Protein AF-A0AAD5HFA6-F1 (afdb_monomer)

Radius of gyration: 31.16 Å; Cα contacts (8 Å, |Δi|>4): 142; chains: 1; bounding box: 50×45×102 Å

pLDDT: mean 73.28, std 17.39, range [35.31, 95.12]

Secondary structure (DSSP, 8-state):
------HHHHTT--TT--HHHHHHHHHHHHHHH-GGGS-TT--HHHHHHHHHHHHHHHHHHHHHHSHHHHHHHHHHHHHHHHHHHHHHHHHHHTTS-HHHHHHHHHHHHHS-----TTTHHHHHHHHHHHHHHHHHHHHHHHHHHHHHHHHHHT---TT---HHHHHHTS-HHHHHHHHHHHHHHHHHHHHHTT--------

Solvent-accessible surface area (backbone atoms only — not comparable to full-atom values): 11590 Å² total; per-residue (Å²): 132,89,80,78,81,58,44,43,66,66,49,72,46,62,90,84,57,49,61,66,54,48,55,52,32,38,56,55,48,49,67,71,28,38,55,87,77,52,61,91,85,55,49,75,65,55,48,49,54,25,47,54,50,34,49,52,41,51,52,28,40,64,35,55,62,38,69,68,49,30,49,54,49,52,52,54,49,50,52,52,48,54,50,50,54,52,49,52,57,50,58,70,47,72,80,56,59,74,70,55,58,55,46,52,55,50,47,56,72,64,54,82,76,85,89,62,101,76,46,63,45,23,53,52,22,19,53,55,19,20,54,57,16,28,76,75,47,42,76,68,20,19,56,56,20,18,54,53,17,30,60,57,26,63,73,69,72,99,72,87,72,54,71,61,66,64,50,68,76,45,55,81,68,55,47,54,51,52,52,50,52,50,50,51,52,49,53,51,47,62,67,57,69,78,72,90,80,89,88,83,88,131

Nearest PDB structures (foldseek):
  4j7z-assembly3_C  TM=8.848E-01  e=1.266E-03  Thermus thermophilus HB8
  1wjz-assembly1_A  TM=8.484E-01  e=3.632E-03  Mus musculus
  2ctp-assembly1_A  TM=8.091E-01  e=1.201E-03  Homo sapiens
  2cug-assembly1_A  TM=8.285E-01  e=2.145E-03  Mus musculus

InterPro domains:
  IPR001623 DnaJ domain [PF00226] (6-74)
  IPR001623 DnaJ domain [PR00625] (8-26)
  IPR001623 DnaJ domain [PR00625] (26-41)
  IPR001623 DnaJ domain [PR00625] (49-69)
  IPR001623 DnaJ domain [PR00625] (69-88)
  IPR001623 DnaJ domain [PS50076] (6-77)
  IPR001623 DnaJ domain [SM00271] (5-69)
  IPR001623 DnaJ domain [cd06257] (6-66)
  IPR036869 Chaperone J-domain superfamily [G3DSA:1.10.287.110] (5-116)
  IPR036869 Chaperone J-domain superfamily [SSF46565] (2-77)

Foldseek 3Di:
DPPLDDLCVLLVHDPPDDLVSLVVSLVVQLVVLPLVPDDPPDDPVSSVVSVVSNVSSVVSSVQCNDPVSVVVSVVVVVVVVVVVVVVVVVVVCVVPDPVVVVVVVVVVVVPDDDDDPQCPLLQVQLVVQLVVLCVVPNNVRSVVRSVVRNVVSRPDDPPPDDVVNVLVPDDPVVNVVVVVVVVVVVVVVVVVVPDDDDDDDD

Organism: NCBI:txid1314678

Mean predicted aligned error: 19.99 Å

Structure (mmCIF, N/CA/C/O backbone):
data_AF-A0AAD5HFA6-F1
#
_entry.id   AF-A0AAD5HFA6-F1
#
loop_
_atom_site.group_PDB
_atom_site.id
_atom_site.type_symbol
_atom_site.label_atom_id
_atom_si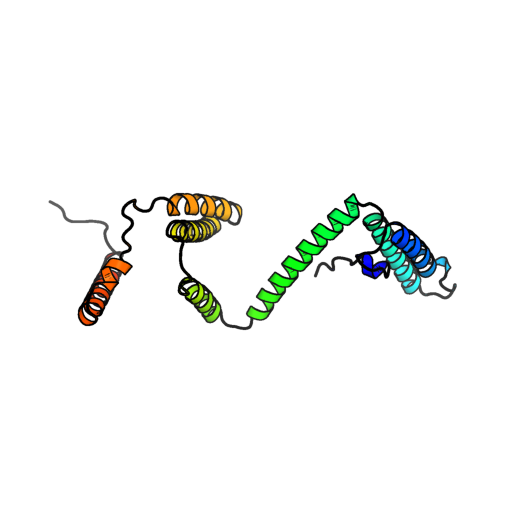te.label_alt_id
_atom_site.label_comp_id
_atom_site.label_asym_id
_atom_site.label_entity_id
_atom_site.label_seq_id
_atom_site.pdbx_PDB_ins_code
_atom_site.Cartn_x
_atom_site.Cartn_y
_atom_site.Cartn_z
_atom_site.occupancy
_atom_site.B_iso_or_equiv
_atom_site.auth_seq_id
_atom_site.auth_comp_id
_atom_site.auth_asym_id
_atom_site.auth_atom_id
_atom_site.pdbx_PDB_model_num
ATOM 1 N N . MET A 1 1 ? 11.798 -3.766 3.953 1.00 37.25 1 MET A N 1
ATOM 2 C CA . MET A 1 1 ? 10.685 -2.950 3.425 1.00 37.25 1 MET A CA 1
ATOM 3 C C . MET A 1 1 ? 10.105 -3.674 2.221 1.00 37.25 1 MET A C 1
ATOM 5 O O . MET A 1 1 ? 10.724 -3.685 1.164 1.00 37.25 1 MET A O 1
ATOM 9 N N . SER A 1 2 ? 8.985 -4.372 2.386 1.00 43.69 2 SER A N 1
ATOM 10 C CA . SER A 1 2 ? 8.228 -4.923 1.259 1.00 43.69 2 SER A CA 1
ATOM 11 C C . SER A 1 2 ? 7.634 -3.753 0.473 1.00 43.69 2 SER A C 1
ATOM 13 O O . SER A 1 2 ? 6.654 -3.150 0.899 1.00 43.69 2 SER A O 1
ATOM 15 N N . ASN A 1 3 ? 8.285 -3.378 -0.629 1.00 69.25 3 ASN A N 1
ATOM 16 C CA . ASN A 1 3 ? 7.845 -2.285 -1.489 1.00 69.25 3 ASN A CA 1
ATOM 17 C C . ASN A 1 3 ? 6.585 -2.730 -2.243 1.00 69.25 3 ASN A C 1
ATOM 19 O O . ASN A 1 3 ? 6.686 -3.413 -3.260 1.00 69.25 3 ASN A O 1
ATOM 23 N N . PHE A 1 4 ? 5.405 -2.409 -1.713 1.00 75.50 4 PHE A N 1
ATOM 24 C CA . PHE A 1 4 ? 4.135 -2.731 -2.358 1.00 75.50 4 PHE A CA 1
ATOM 25 C C . PHE A 1 4 ? 4.043 -1.967 -3.696 1.00 75.50 4 PHE A C 1
ATOM 27 O O . PHE A 1 4 ? 4.043 -0.732 -3.685 1.00 75.50 4 PHE A O 1
ATOM 34 N N . PRO A 1 5 ? 4.016 -2.653 -4.855 1.00 83.94 5 PRO A N 1
ATOM 35 C CA . PRO A 1 5 ? 4.099 -1.991 -6.150 1.00 83.94 5 PRO A CA 1
ATOM 36 C C . PRO A 1 5 ? 2.845 -1.158 -6.419 1.00 83.94 5 PRO A C 1
ATOM 38 O O . PRO A 1 5 ? 1.713 -1.627 -6.278 1.00 83.94 5 PRO A O 1
ATOM 41 N N . ASN A 1 6 ? 3.048 0.094 -6.829 1.00 91.06 6 ASN A N 1
ATOM 42 C CA . ASN A 1 6 ? 1.963 0.980 -7.225 1.00 91.06 6 ASN A CA 1
ATOM 43 C C . ASN A 1 6 ? 1.662 0.814 -8.723 1.00 91.06 6 ASN A C 1
ATOM 45 O O . ASN A 1 6 ? 2.327 1.413 -9.568 1.00 91.06 6 ASN A O 1
ATOM 49 N N . TYR A 1 7 ? 0.658 -0.000 -9.051 1.00 93.56 7 TYR A N 1
ATOM 50 C CA . TYR A 1 7 ? 0.300 -0.333 -10.431 1.00 93.56 7 TYR A CA 1
ATOM 51 C C . TYR A 1 7 ? -0.242 0.859 -11.225 1.00 93.56 7 TYR A C 1
ATOM 53 O O . TYR A 1 7 ? -0.018 0.933 -12.432 1.00 93.56 7 TYR A O 1
ATOM 61 N N . TYR A 1 8 ? -0.881 1.826 -10.561 1.00 93.31 8 TYR A N 1
ATOM 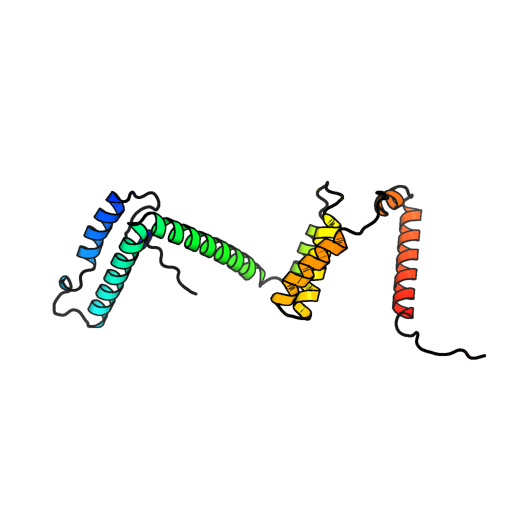62 C CA . TYR A 1 8 ? -1.333 3.060 -11.207 1.00 93.31 8 TYR A CA 1
ATOM 63 C C . TYR A 1 8 ? -0.145 3.922 -11.648 1.00 93.31 8 TYR A C 1
ATOM 65 O O . TYR A 1 8 ? -0.131 4.422 -12.771 1.00 93.31 8 TYR A O 1
ATOM 73 N N . LEU A 1 9 ? 0.895 4.019 -10.810 1.00 93.06 9 LEU A N 1
ATOM 74 C CA . LEU A 1 9 ? 2.135 4.713 -11.173 1.00 93.06 9 LEU A CA 1
ATOM 75 C C . LEU A 1 9 ? 2.908 3.981 -12.275 1.00 93.06 9 LEU A C 1
ATOM 77 O O . LEU A 1 9 ? 3.454 4.635 -13.155 1.00 93.06 9 LEU A O 1
ATOM 81 N N . ILE A 1 10 ? 2.925 2.644 -12.261 1.00 92.56 10 ILE A N 1
ATOM 82 C CA . ILE A 1 10 ? 3.590 1.837 -13.300 1.00 92.56 10 ILE A CA 1
ATOM 83 C C . ILE A 1 10 ? 2.939 2.044 -14.676 1.00 92.56 10 ILE A C 1
ATOM 85 O O . ILE A 1 10 ? 3.642 2.095 -15.683 1.00 92.56 10 ILE A O 1
ATOM 89 N N . LEU A 1 11 ? 1.611 2.178 -14.730 1.00 92.62 11 LEU A N 1
ATOM 90 C CA . LEU A 1 11 ? 0.892 2.485 -15.970 1.00 92.62 11 LEU A CA 1
ATOM 91 C C . LEU A 1 11 ? 0.815 3.990 -16.282 1.00 92.62 11 LEU A C 1
ATOM 93 O O . LEU A 1 11 ? 0.308 4.347 -17.343 1.00 92.62 11 LEU A O 1
ATOM 97 N N . GLU A 1 12 ? 1.332 4.856 -15.404 1.00 93.19 12 GLU A N 1
ATOM 98 C CA . GLU A 1 12 ? 1.267 6.323 -15.505 1.00 93.19 12 GLU A CA 1
ATOM 99 C C . GLU A 1 12 ? -0.168 6.866 -15.647 1.00 93.19 12 GLU A C 1
ATOM 101 O O . GLU A 1 12 ? -0.434 7.795 -16.411 1.00 93.19 12 GLU A O 1
ATOM 106 N N . ILE A 1 13 ? -1.110 6.281 -14.904 1.00 94.75 13 ILE A N 1
ATOM 107 C CA . ILE A 1 13 ? -2.530 6.657 -14.924 1.00 94.75 13 ILE A CA 1
ATOM 108 C C . ILE A 1 13 ? -3.018 7.092 -13.539 1.00 94.75 13 ILE A C 1
ATOM 110 O O . ILE A 1 13 ? -2.491 6.632 -12.522 1.00 94.75 13 ILE A O 1
ATOM 114 N N . PRO A 1 14 ? -4.049 7.954 -13.464 1.00 94.12 14 PRO A N 1
ATOM 115 C CA . PRO A 1 14 ? -4.678 8.278 -12.193 1.00 94.12 14 PRO A CA 1
ATOM 116 C C . PRO A 1 14 ? -5.460 7.082 -11.635 1.00 94.12 14 PRO A C 1
ATOM 118 O O . PRO A 1 14 ? -5.957 6.232 -12.371 1.00 94.12 14 PRO A O 1
ATOM 121 N N . GLU A 1 15 ? -5.656 7.058 -10.318 1.00 90.06 15 GLU A N 1
ATOM 122 C CA . GLU A 1 15 ? -6.454 6.023 -9.639 1.00 90.06 15 GLU A CA 1
ATOM 123 C C . GLU A 1 15 ? -7.935 6.050 -10.040 1.00 90.06 15 GLU A C 1
ATOM 125 O O . GLU A 1 15 ? -8.634 5.054 -9.888 1.00 90.06 15 GLU A O 1
ATOM 130 N N . SER A 1 16 ? -8.410 7.171 -10.591 1.00 91.12 16 SER A N 1
ATOM 131 C CA . SER A 1 16 ? -9.758 7.340 -11.142 1.00 91.12 16 SER A CA 1
ATOM 132 C C . SER A 1 16 ? -9.909 6.834 -12.582 1.00 91.12 16 SER A C 1
ATOM 134 O O . SER A 1 16 ? -11.010 6.902 -13.126 1.00 91.12 16 SER A O 1
ATOM 136 N N . ALA A 1 17 ? -8.838 6.325 -13.203 1.00 92.56 17 ALA A N 1
ATOM 137 C CA . ALA A 1 17 ? -8.844 5.877 -14.593 1.00 92.56 17 ALA A CA 1
ATOM 138 C C . ALA A 1 17 ? -9.883 4.774 -14.855 1.00 92.56 17 ALA A C 1
ATOM 140 O O . ALA A 1 17 ? -10.093 3.862 -14.034 1.00 92.56 17 ALA A O 1
ATOM 141 N N . THR A 1 18 ? -10.513 4.853 -16.026 1.00 94.50 18 THR A N 1
ATOM 142 C CA . THR A 1 18 ? -11.481 3.865 -16.510 1.00 94.50 18 THR A CA 1
ATOM 143 C C . THR A 1 18 ? -10.780 2.602 -17.022 1.00 94.50 18 THR A C 1
ATOM 145 O O . THR A 1 18 ? -9.561 2.559 -17.194 1.00 94.50 18 THR A O 1
ATOM 148 N N . THR A 1 19 ? -11.539 1.528 -17.255 1.00 92.75 19 THR A N 1
ATOM 149 C CA . THR A 1 19 ? -10.984 0.278 -17.806 1.00 92.75 19 THR A CA 1
ATOM 150 C C . THR A 1 19 ? -10.440 0.481 -19.224 1.00 92.75 19 THR A C 1
ATOM 152 O O . THR A 1 19 ? -9.467 -0.165 -19.620 1.00 92.75 19 THR A O 1
ATOM 155 N N . GLU A 1 20 ? -11.049 1.388 -19.982 1.00 93.38 20 GLU A N 1
ATOM 156 C CA . GLU A 1 20 ? -10.611 1.823 -21.303 1.00 93.38 20 GLU A CA 1
ATOM 157 C C . GLU A 1 20 ? -9.244 2.512 -21.215 1.00 93.38 20 GLU A C 1
ATOM 159 O O . GLU A 1 20 ? -8.306 2.054 -21.873 1.00 93.38 20 GLU A O 1
ATOM 164 N N . ASP A 1 21 ? -9.093 3.488 -20.314 1.00 93.81 21 ASP A N 1
ATOM 165 C CA . ASP A 1 21 ? -7.824 4.195 -20.078 1.00 93.81 21 ASP A CA 1
ATOM 166 C C . ASP A 1 21 ? -6.702 3.229 -19.668 1.00 93.81 21 ASP A C 1
ATOM 168 O O . ASP A 1 21 ? -5.582 3.309 -20.169 1.00 93.81 21 ASP A O 1
ATOM 172 N N . ILE A 1 22 ? -7.007 2.257 -18.798 1.00 94.69 22 ILE A N 1
ATOM 173 C CA . ILE A 1 22 ? -6.057 1.215 -18.373 1.00 94.69 22 ILE A CA 1
ATOM 174 C C . ILE A 1 22 ? -5.578 0.389 -19.574 1.00 94.69 22 ILE A C 1
ATOM 176 O O . ILE A 1 22 ? -4.393 0.062 -19.688 1.00 94.69 22 ILE A O 1
ATOM 180 N N . ARG A 1 23 ? -6.489 0.043 -20.489 1.00 93.88 23 ARG A N 1
ATOM 181 C CA . ARG A 1 23 ? -6.166 -0.756 -21.677 1.00 93.88 23 ARG A CA 1
ATOM 182 C C . ARG A 1 23 ? -5.328 0.044 -22.678 1.00 93.88 23 ARG A C 1
ATOM 184 O O . ARG A 1 23 ? -4.436 -0.529 -23.306 1.00 93.88 23 ARG A O 1
ATOM 191 N N . GLU A 1 24 ? -5.592 1.336 -22.833 1.00 95.06 24 GLU A N 1
ATOM 192 C CA . GLU A 1 24 ? -4.788 2.223 -23.679 1.00 95.06 24 GLU A CA 1
ATOM 193 C C . GLU A 1 24 ? -3.395 2.472 -23.093 1.00 95.06 24 GLU A C 1
ATOM 195 O O . GLU A 1 24 ? -2.391 2.329 -23.800 1.00 95.06 24 GLU A O 1
ATOM 200 N N . ALA A 1 25 ? -3.318 2.748 -21.792 1.00 94.62 25 ALA A N 1
ATOM 201 C CA . ALA A 1 25 ? -2.062 2.940 -21.078 1.00 94.62 25 ALA A CA 1
ATOM 202 C C . ALA A 1 25 ? -1.170 1.696 -21.148 1.00 94.62 25 ALA A C 1
ATOM 204 O O . ALA A 1 25 ? 0.017 1.811 -21.454 1.00 94.62 25 ALA A O 1
ATOM 205 N N . TYR A 1 26 ? -1.744 0.499 -20.973 1.00 95.00 26 TYR A N 1
ATOM 206 C CA . TYR A 1 26 ? -1.009 -0.755 -21.140 1.00 95.00 26 TYR A CA 1
ATOM 207 C C . TYR A 1 26 ? -0.395 -0.882 -22.536 1.00 95.00 26 TYR A C 1
ATOM 209 O O . TYR A 1 26 ? 0.793 -1.169 -22.648 1.00 95.00 26 TYR A O 1
ATOM 217 N N . LYS A 1 27 ? -1.157 -0.616 -23.607 1.00 93.38 27 LYS A N 1
ATOM 218 C CA . LYS A 1 27 ? -0.624 -0.678 -24.981 1.00 93.38 27 LYS A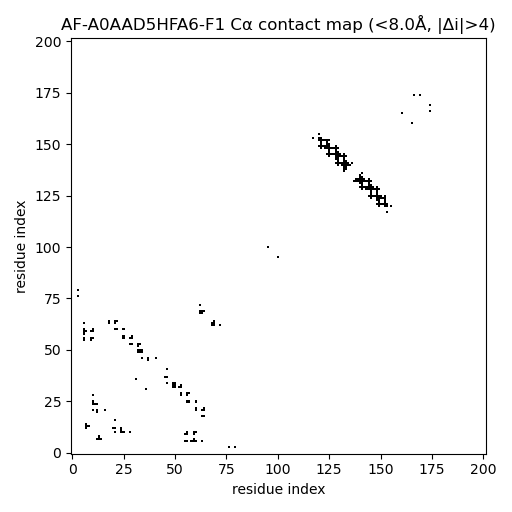 CA 1
ATOM 219 C C . LYS A 1 27 ? 0.556 0.276 -25.162 1.00 93.38 27 LYS A C 1
ATOM 221 O O . LYS A 1 27 ? 1.578 -0.111 -25.725 1.00 93.38 27 LYS A O 1
ATOM 226 N N . LYS A 1 28 ? 0.432 1.507 -24.660 1.00 93.19 28 LYS A N 1
ATOM 227 C CA . LYS A 1 28 ? 1.497 2.514 -24.726 1.00 93.19 28 LYS A CA 1
ATOM 228 C C . LYS A 1 28 ? 2.742 2.062 -23.955 1.00 93.19 28 LYS A C 1
ATOM 230 O O . LYS A 1 28 ? 3.839 2.088 -24.511 1.00 93.19 28 LYS A O 1
ATOM 235 N N . GLN A 1 29 ? 2.581 1.611 -22.713 1.00 92.25 29 GLN A N 1
ATOM 236 C CA . GLN A 1 29 ? 3.699 1.211 -21.853 1.00 92.25 29 GLN A CA 1
ATOM 237 C C . GLN A 1 29 ? 4.359 -0.096 -22.302 1.00 92.25 29 GLN A C 1
ATOM 239 O O . GLN A 1 29 ? 5.585 -0.194 -22.301 1.00 92.25 29 GLN A O 1
ATOM 244 N N . ALA A 1 30 ? 3.584 -1.076 -22.768 1.00 90.06 30 ALA A N 1
ATOM 245 C CA . ALA A 1 30 ? 4.101 -2.323 -23.329 1.00 90.06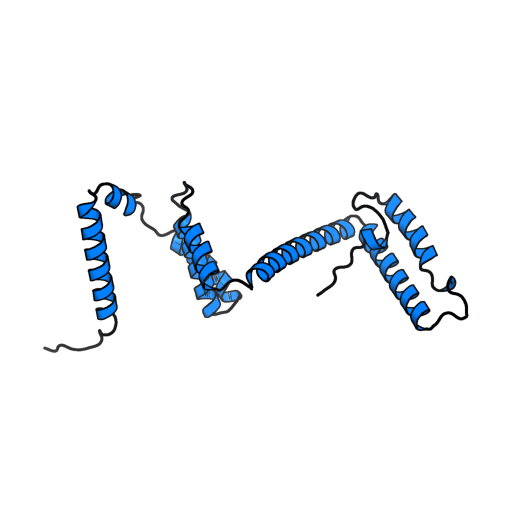 30 ALA A CA 1
ATOM 246 C C . ALA A 1 30 ? 4.987 -2.052 -24.551 1.00 90.06 30 ALA A C 1
ATOM 248 O O . ALA A 1 30 ? 6.070 -2.619 -24.672 1.00 90.06 30 ALA A O 1
ATOM 249 N N . LEU A 1 31 ? 4.575 -1.119 -25.419 1.00 89.06 31 LEU A N 1
ATOM 250 C CA . LEU A 1 31 ? 5.405 -0.690 -26.539 1.00 89.06 31 LEU A CA 1
ATOM 251 C C . LEU A 1 31 ? 6.673 0.016 -26.070 1.00 89.06 31 LEU A C 1
ATOM 253 O O . LEU A 1 31 ? 7.698 -0.153 -26.708 1.00 89.06 31 LEU A O 1
ATOM 257 N N . LEU A 1 32 ? 6.648 0.829 -25.016 1.00 86.69 32 LEU A N 1
ATOM 258 C CA . LEU A 1 32 ? 7.841 1.544 -24.533 1.00 86.69 32 LEU A CA 1
ATOM 259 C C . LEU A 1 32 ? 8.847 0.628 -23.825 1.00 86.69 32 LEU A C 1
ATOM 261 O O . LEU A 1 32 ? 10.050 0.865 -23.903 1.00 86.69 32 LEU A O 1
ATOM 265 N N . THR A 1 33 ? 8.356 -0.410 -23.154 1.00 86.19 33 THR A N 1
ATOM 266 C CA . THR A 1 33 ? 9.162 -1.318 -22.324 1.00 86.19 33 THR A CA 1
ATOM 267 C C . THR A 1 33 ? 9.614 -2.586 -23.049 1.00 86.19 33 THR A C 1
ATOM 269 O O . THR A 1 33 ? 10.396 -3.350 -22.489 1.00 86.19 33 THR A O 1
ATOM 272 N N . HIS A 1 34 ? 9.176 -2.807 -24.294 1.00 83.56 34 HIS A N 1
ATOM 273 C CA . HIS A 1 34 ? 9.508 -4.014 -25.049 1.00 83.56 34 HIS A CA 1
ATOM 274 C C . HIS A 1 34 ? 11.030 -4.172 -25.264 1.00 83.56 34 HIS A C 1
ATOM 276 O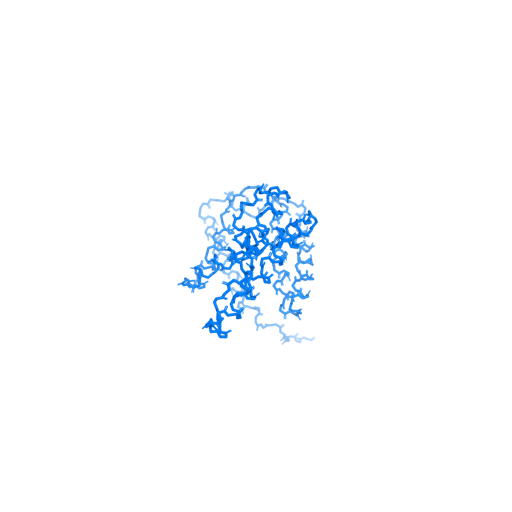 O . HIS A 1 34 ? 11.668 -3.239 -25.768 1.00 83.56 34 HIS A O 1
ATOM 282 N N . PRO A 1 35 ? 11.626 -5.343 -24.956 1.00 80.88 35 PRO A N 1
ATOM 283 C CA . PRO A 1 35 ? 13.069 -5.560 -25.081 1.00 80.88 35 PRO A CA 1
ATOM 284 C C . PRO A 1 35 ? 13.578 -5.419 -26.524 1.00 80.88 35 PRO A C 1
ATOM 286 O O . PRO A 1 35 ? 14.704 -4.966 -26.709 1.00 80.88 35 PRO A O 1
ATOM 289 N N . ASP A 1 36 ? 12.749 -5.700 -27.536 1.00 84.56 36 ASP A N 1
ATOM 290 C CA . ASP A 1 36 ? 13.113 -5.542 -28.961 1.00 84.56 36 ASP A CA 1
ATOM 291 C C . ASP A 1 36 ? 13.355 -4.089 -29.389 1.00 84.56 36 ASP A C 1
ATOM 293 O O . ASP A 1 36 ? 13.875 -3.842 -30.474 1.00 84.56 36 ASP A O 1
ATOM 297 N N . ARG A 1 37 ? 12.979 -3.102 -28.567 1.00 83.56 37 ARG A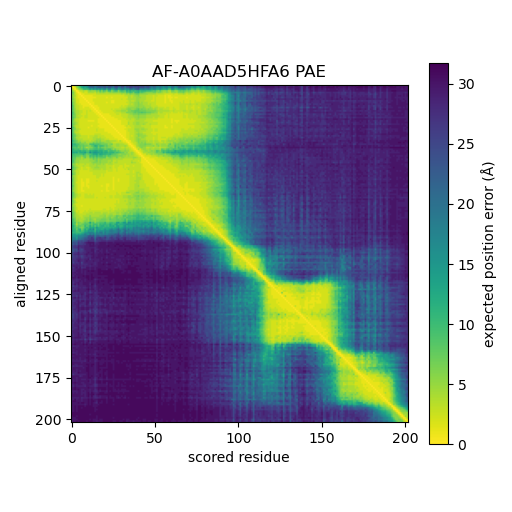 N 1
ATOM 298 C CA . ARG A 1 37 ? 13.285 -1.690 -28.850 1.00 83.56 37 ARG A CA 1
ATOM 299 C C . ARG A 1 37 ? 14.662 -1.266 -28.362 1.00 83.56 37 ARG A C 1
ATOM 301 O O . ARG A 1 37 ? 15.074 -0.136 -28.624 1.00 83.56 37 ARG A O 1
ATOM 308 N N . LEU A 1 38 ? 15.357 -2.134 -27.631 1.00 85.00 38 LEU A N 1
ATOM 309 C CA . LEU A 1 38 ? 16.727 -1.877 -27.226 1.00 85.00 38 LEU A CA 1
ATOM 310 C C . LEU A 1 38 ? 17.664 -2.043 -28.430 1.00 85.00 38 LEU A C 1
ATOM 312 O O . LEU A 1 38 ? 17.475 -2.958 -29.230 1.00 85.00 38 LEU A O 1
ATOM 316 N N . PRO A 1 39 ? 18.692 -1.191 -28.563 1.00 83.50 39 PRO A N 1
ATOM 317 C CA . PRO A 1 39 ? 19.681 -1.350 -29.620 1.00 83.50 39 PRO A CA 1
ATOM 318 C C . PRO A 1 39 ? 20.463 -2.662 -29.431 1.00 83.50 39 PRO A C 1
ATOM 320 O O . PRO A 1 39 ? 20.608 -3.149 -28.309 1.00 83.50 39 PRO A O 1
ATOM 323 N N . GLU A 1 40 ? 21.000 -3.243 -30.508 1.00 78.81 40 GLU A N 1
ATOM 324 C CA . GLU A 1 40 ? 21.692 -4.545 -30.437 1.00 78.81 40 GLU A CA 1
ATOM 325 C C . GLU A 1 40 ? 22.891 -4.536 -29.470 1.00 78.81 40 GLU A C 1
ATOM 327 O O . GLU A 1 40 ? 23.165 -5.526 -28.784 1.00 78.81 40 GLU A O 1
ATOM 332 N N . ASN A 1 41 ? 23.550 -3.381 -29.330 1.00 85.31 41 ASN A N 1
ATOM 333 C CA . ASN A 1 41 ? 24.650 -3.151 -28.394 1.00 85.31 41 ASN A CA 1
ATOM 334 C C . ASN A 1 41 ? 24.206 -2.945 -26.933 1.00 85.31 41 ASN A C 1
ATOM 336 O O . ASN A 1 41 ? 25.055 -2.683 -26.077 1.00 85.31 41 ASN A O 1
ATOM 340 N N . ALA A 1 42 ? 22.907 -3.041 -26.630 1.00 83.94 42 ALA A N 1
ATOM 341 C CA . ALA A 1 42 ? 22.408 -2.918 -25.270 1.00 83.94 42 ALA A CA 1
ATOM 342 C C . ALA A 1 42 ? 23.077 -3.950 -24.361 1.00 83.94 42 ALA A C 1
ATOM 344 O O . ALA A 1 42 ? 23.298 -5.110 -24.727 1.00 83.94 42 ALA A O 1
ATOM 345 N N . THR A 1 43 ? 23.404 -3.530 -23.146 1.00 89.81 43 THR A N 1
ATOM 346 C CA . THR A 1 43 ? 24.040 -4.423 -22.183 1.00 89.81 43 THR A CA 1
ATOM 347 C C . THR A 1 43 ? 23.043 -5.471 -21.693 1.00 89.81 43 THR A C 1
ATOM 349 O O . THR A 1 43 ? 21.825 -5.270 -21.683 1.00 89.81 43 THR A O 1
ATOM 352 N N . SER A 1 44 ? 23.555 -6.603 -21.211 1.00 86.69 44 SER A N 1
ATOM 353 C CA . SER A 1 44 ? 22.729 -7.636 -20.574 1.00 86.69 44 SER A CA 1
ATOM 354 C C . SER A 1 44 ? 21.902 -7.081 -19.406 1.00 86.69 44 SER A C 1
ATOM 356 O O . SER A 1 44 ? 20.796 -7.551 -19.159 1.00 86.69 44 SER A O 1
ATOM 358 N N . GLN A 1 45 ? 22.406 -6.052 -18.719 1.00 88.50 45 GLN A N 1
ATOM 359 C CA . GLN A 1 45 ? 21.699 -5.361 -17.640 1.00 88.50 45 GLN A CA 1
ATOM 360 C C . GLN A 1 45 ? 20.506 -4.542 -18.154 1.00 88.50 45 GLN A C 1
ATOM 362 O O . GLN A 1 45 ? 19.429 -4.611 -17.571 1.00 88.50 45 GLN A O 1
ATOM 367 N N . GLN A 1 46 ? 20.662 -3.822 -19.269 1.00 86.44 46 GLN A N 1
ATOM 368 C CA . GLN A 1 46 ? 19.573 -3.051 -19.881 1.00 86.44 46 GLN A CA 1
ATOM 369 C C . GLN A 1 46 ? 18.455 -3.958 -20.402 1.00 86.44 46 GLN A C 1
ATOM 371 O O . GLN A 1 46 ? 17.280 -3.665 -20.184 1.00 86.44 46 GLN A O 1
ATOM 376 N N . ARG A 1 47 ? 18.810 -5.094 -21.018 1.00 86.12 47 ARG A N 1
ATOM 377 C CA . ARG A 1 47 ? 17.831 -6.107 -21.451 1.00 86.12 47 ARG A CA 1
ATOM 378 C C . ARG A 1 47 ? 17.045 -6.695 -20.279 1.00 86.12 47 ARG A C 1
ATOM 380 O O . ARG A 1 47 ? 15.824 -6.825 -20.369 1.00 86.12 47 ARG A O 1
ATOM 387 N N . ARG A 1 48 ? 17.721 -6.997 -19.164 1.00 88.12 48 ARG A N 1
ATOM 388 C CA . ARG A 1 48 ? 17.061 -7.450 -17.926 1.00 88.12 48 ARG A CA 1
ATOM 389 C C . ARG A 1 48 ? 16.123 -6.383 -17.368 1.00 88.12 48 ARG A C 1
ATOM 391 O O . ARG A 1 48 ? 14.956 -6.680 -17.163 1.00 88.12 48 ARG A O 1
ATOM 398 N N . ALA A 1 49 ? 16.583 -5.139 -17.238 1.00 87.69 49 ALA A N 1
ATOM 399 C CA . ALA A 1 49 ? 15.765 -4.041 -16.722 1.00 87.69 49 ALA A CA 1
ATOM 400 C C . ALA A 1 49 ? 14.523 -3.757 -17.590 1.00 87.69 49 ALA A C 1
ATOM 402 O O . ALA A 1 49 ? 13.452 -3.468 -17.060 1.00 87.69 49 ALA A O 1
ATOM 403 N N . ALA A 1 50 ? 14.637 -3.852 -18.920 1.00 85.38 50 ALA A N 1
ATOM 404 C CA . ALA A 1 50 ? 13.484 -3.736 -19.815 1.00 85.38 50 ALA A CA 1
ATOM 405 C C . ALA A 1 50 ? 12.497 -4.896 -19.627 1.00 85.38 50 ALA A C 1
ATOM 407 O O . ALA A 1 50 ? 11.296 -4.665 -19.532 1.00 85.38 50 ALA A O 1
ATOM 408 N N . THR A 1 51 ? 13.006 -6.123 -19.489 1.00 87.69 51 THR A N 1
ATOM 409 C CA . THR A 1 51 ? 12.182 -7.316 -19.234 1.00 87.69 51 THR A CA 1
ATOM 410 C C . THR A 1 51 ? 11.439 -7.211 -17.900 1.00 87.69 51 THR A C 1
ATOM 412 O O . THR A 1 51 ? 10.235 -7.445 -17.852 1.00 87.69 51 THR A O 1
ATOM 415 N N . GLU A 1 52 ? 12.125 -6.802 -16.832 1.00 89.50 52 GLU A N 1
ATOM 416 C CA . GLU A 1 52 ? 11.529 -6.590 -15.506 1.00 89.50 52 GLU A CA 1
ATOM 417 C C . GLU A 1 52 ? 10.450 -5.500 -15.547 1.00 89.50 52 GLU A C 1
ATOM 419 O O . GLU A 1 52 ? 9.354 -5.683 -15.020 1.00 89.50 52 GLU A O 1
ATOM 424 N N . ARG A 1 53 ? 10.710 -4.379 -16.233 1.00 88.38 53 ARG A N 1
ATOM 425 C CA . ARG A 1 53 ? 9.699 -3.327 -16.419 1.00 88.38 53 ARG A CA 1
ATOM 426 C C . ARG A 1 53 ? 8.500 -3.809 -17.224 1.00 88.38 53 ARG A C 1
ATOM 428 O O . ARG A 1 53 ? 7.373 -3.491 -16.861 1.00 88.38 53 ARG A O 1
ATOM 435 N N . PHE A 1 54 ? 8.725 -4.576 -18.285 1.00 90.94 54 PHE A N 1
ATOM 436 C CA . PHE A 1 54 ? 7.647 -5.139 -19.092 1.00 90.94 54 PHE A CA 1
ATOM 437 C C . PHE A 1 54 ? 6.766 -6.091 -18.271 1.00 90.94 54 PHE A C 1
ATOM 439 O O . PHE A 1 54 ? 5.541 -6.020 -18.357 1.00 90.94 54 PHE A O 1
ATOM 446 N N . GLN A 1 55 ? 7.377 -6.927 -17.425 1.00 91.31 55 GLN A N 1
ATOM 447 C CA . GLN A 1 55 ? 6.655 -7.792 -16.487 1.00 91.31 55 GLN A CA 1
ATOM 448 C C . GLN A 1 55 ? 5.804 -6.971 -15.512 1.00 91.31 55 GLN A C 1
ATOM 450 O O . GLN A 1 55 ? 4.609 -7.222 -15.399 1.00 91.31 55 GLN A O 1
ATOM 455 N N . LEU A 1 56 ? 6.368 -5.921 -14.906 1.00 91.81 56 LEU A N 1
ATOM 456 C CA . LEU A 1 56 ? 5.621 -5.030 -14.009 1.00 91.81 56 LEU A CA 1
ATOM 457 C C . LEU A 1 56 ? 4.431 -4.349 -14.703 1.00 91.81 56 LEU A C 1
ATOM 459 O O . LEU A 1 56 ? 3.361 -4.224 -14.110 1.00 91.81 56 LEU A O 1
ATOM 463 N N . VAL A 1 57 ? 4.598 -3.918 -15.957 1.00 93.06 57 VAL A N 1
ATOM 464 C CA . VAL A 1 57 ? 3.518 -3.328 -16.768 1.00 93.06 57 VAL A CA 1
ATOM 465 C C . VAL A 1 57 ? 2.423 -4.359 -17.069 1.00 93.06 57 VAL A C 1
ATOM 467 O O . VAL A 1 57 ? 1.235 -4.030 -17.011 1.00 93.06 57 VAL A O 1
ATOM 470 N N . ALA A 1 58 ? 2.798 -5.606 -17.364 1.00 93.31 58 ALA A N 1
ATOM 471 C CA . ALA A 1 58 ? 1.851 -6.695 -17.592 1.00 93.31 58 ALA A CA 1
ATOM 472 C C . ALA A 1 58 ? 1.075 -7.065 -16.316 1.00 93.31 58 ALA A C 1
ATOM 474 O O . ALA A 1 58 ? -0.149 -7.211 -16.369 1.00 93.31 58 ALA A O 1
ATOM 475 N N . ASP A 1 59 ? 1.757 -7.137 -15.174 1.00 93.69 59 ASP A N 1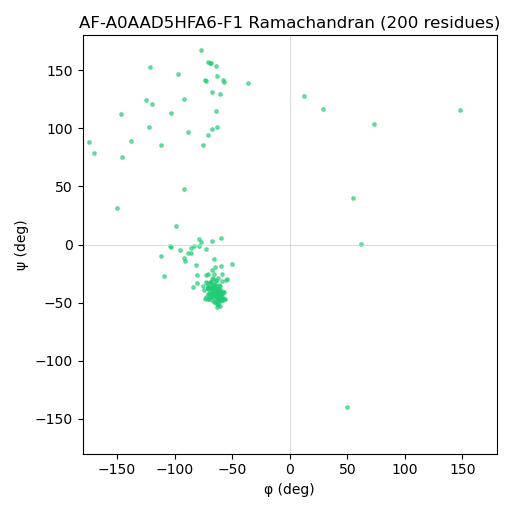
ATOM 476 C CA . ASP A 1 59 ? 1.146 -7.407 -13.870 1.00 93.69 59 ASP A CA 1
ATOM 477 C C . ASP A 1 59 ? 0.172 -6.293 -13.475 1.00 93.69 59 ASP A C 1
ATOM 479 O O . ASP A 1 59 ? -0.970 -6.565 -13.087 1.00 93.69 59 ASP A O 1
ATOM 483 N N . ALA A 1 60 ? 0.582 -5.033 -13.659 1.00 94.12 60 ALA A N 1
ATOM 484 C CA . ALA A 1 60 ? -0.264 -3.871 -13.417 1.00 94.12 60 ALA A CA 1
ATOM 485 C C . ALA A 1 60 ? -1.553 -3.933 -14.246 1.00 94.12 60 ALA A C 1
ATOM 487 O O . ALA A 1 60 ? -2.650 -3.763 -13.713 1.00 94.12 60 ALA A O 1
ATOM 488 N N . TYR A 1 61 ? -1.441 -4.242 -15.540 1.00 95.12 61 TYR A N 1
ATOM 489 C CA . TYR A 1 61 ? -2.604 -4.409 -16.406 1.00 95.12 61 TYR A CA 1
ATOM 490 C C . TYR A 1 61 ? -3.505 -5.561 -15.951 1.00 95.12 61 TYR A C 1
ATOM 492 O O . TYR A 1 61 ? -4.719 -5.384 -15.839 1.00 95.12 61 TYR A O 1
ATOM 500 N N . HIS A 1 62 ? -2.926 -6.724 -15.650 1.00 94.56 62 HIS A N 1
ATOM 501 C CA . HIS A 1 62 ? -3.670 -7.911 -15.233 1.00 94.56 62 HIS A CA 1
ATOM 502 C C . HIS A 1 62 ? -4.513 -7.654 -13.975 1.00 94.56 62 HIS A C 1
ATOM 504 O O . HIS A 1 62 ? -5.672 -8.081 -13.902 1.00 94.56 62 HIS A O 1
ATOM 510 N N . VAL A 1 63 ? -3.954 -6.922 -13.009 1.00 95.00 63 VAL A N 1
ATOM 511 C CA . VAL A 1 63 ? -4.639 -6.559 -11.765 1.00 95.00 63 VAL A CA 1
ATOM 512 C C . VAL A 1 63 ? -5.692 -5.475 -11.997 1.00 95.00 63 VAL A C 1
ATOM 514 O O . VAL A 1 63 ? -6.818 -5.626 -11.531 1.00 95.00 63 VAL A O 1
ATOM 517 N N . LEU A 1 64 ? -5.363 -4.408 -12.731 1.00 94.81 64 LEU A N 1
ATOM 518 C CA . LEU A 1 64 ? -6.228 -3.229 -12.839 1.00 94.81 64 LEU A CA 1
ATOM 519 C C . LEU A 1 64 ? -7.377 -3.376 -13.850 1.00 94.81 64 LEU A C 1
ATOM 521 O O . LEU A 1 64 ? -8.412 -2.725 -13.689 1.00 94.81 64 LEU A O 1
ATOM 525 N N . VAL A 1 65 ? -7.231 -4.215 -14.883 1.00 94.88 65 VAL A N 1
ATOM 526 C CA . VAL A 1 65 ? -8.268 -4.391 -15.919 1.00 94.88 65 VAL A CA 1
ATOM 527 C C . VAL A 1 65 ? -9.516 -5.104 -15.390 1.00 94.88 65 VAL A C 1
ATOM 529 O O . VAL A 1 65 ? -10.628 -4.833 -15.845 1.00 94.88 65 VAL A O 1
ATOM 532 N N . ASP A 1 66 ? -9.342 -6.010 -14.427 1.00 94.69 66 ASP A N 1
ATOM 533 C CA . ASP A 1 66 ? -10.435 -6.752 -13.809 1.00 94.69 66 ASP A CA 1
ATOM 534 C C . ASP A 1 66 ? -10.931 -6.010 -12.567 1.00 94.69 66 ASP A C 1
ATOM 536 O O . ASP A 1 66 ? -10.166 -5.722 -11.648 1.00 94.69 66 ASP A O 1
ATOM 540 N N . ARG A 1 67 ? -12.234 -5.721 -12.513 1.00 93.00 67 ARG A N 1
ATOM 541 C CA . ARG A 1 67 ? -12.821 -4.944 -11.410 1.00 93.00 67 ARG A CA 1
ATOM 542 C C . ARG A 1 67 ? -12.660 -5.619 -10.047 1.00 93.00 67 ARG A C 1
ATOM 544 O O . ARG A 1 67 ? -12.493 -4.924 -9.049 1.00 93.00 67 ARG A O 1
ATOM 551 N N . THR A 1 68 ? -12.723 -6.947 -9.992 1.00 94.88 68 THR A N 1
ATOM 552 C CA . THR A 1 68 ? -12.595 -7.704 -8.742 1.00 94.88 68 THR A CA 1
ATOM 553 C C . THR A 1 68 ? -11.158 -7.655 -8.242 1.00 94.88 68 THR A C 1
ATOM 555 O O . THR A 1 68 ? -10.932 -7.346 -7.072 1.00 94.88 68 THR A O 1
ATOM 558 N N . ARG A 1 69 ? -10.186 -7.893 -9.130 1.00 94.69 69 ARG A N 1
ATOM 559 C CA . ARG A 1 69 ? -8.756 -7.825 -8.790 1.00 94.69 69 ARG A CA 1
ATOM 560 C C . ARG A 1 69 ? -8.317 -6.410 -8.434 1.00 94.69 69 ARG A C 1
ATOM 562 O O . ARG A 1 69 ? -7.592 -6.246 -7.458 1.00 94.69 69 ARG A O 1
ATOM 569 N N . ARG A 1 70 ? -8.812 -5.397 -9.150 1.00 94.38 70 ARG A N 1
ATOM 570 C CA . ARG A 1 70 ? -8.580 -3.984 -8.825 1.00 94.38 70 ARG A CA 1
ATOM 571 C C . ARG A 1 70 ? -9.078 -3.649 -7.423 1.00 94.38 70 ARG A C 1
ATOM 573 O O . ARG A 1 70 ? -8.323 -3.088 -6.642 1.00 94.38 70 ARG A O 1
ATOM 580 N N . ARG A 1 71 ? -10.295 -4.077 -7.066 1.00 93.25 71 ARG A N 1
ATOM 581 C CA . ARG A 1 71 ? -10.839 -3.854 -5.719 1.00 93.25 71 ARG A CA 1
ATOM 582 C C . ARG A 1 71 ? -9.979 -4.507 -4.635 1.00 93.25 71 ARG A C 1
ATOM 584 O O . ARG A 1 71 ? -9.635 -3.849 -3.664 1.00 93.25 71 ARG A O 1
ATOM 591 N N . GLN A 1 72 ? -9.608 -5.775 -4.811 1.00 92.62 72 GLN A N 1
ATOM 592 C CA . GLN A 1 72 ? -8.744 -6.487 -3.857 1.00 92.62 72 GLN A CA 1
ATOM 593 C C . GLN A 1 72 ? -7.373 -5.815 -3.714 1.00 92.62 72 GLN A C 1
ATOM 595 O O . GLN A 1 72 ? -6.832 -5.722 -2.614 1.00 92.62 72 GLN A O 1
ATOM 600 N N . TYR A 1 73 ? -6.818 -5.332 -4.825 1.00 91.88 73 TYR A N 1
ATOM 601 C CA . TYR A 1 73 ? -5.576 -4.573 -4.831 1.00 91.88 73 TYR A CA 1
ATOM 602 C C . TYR A 1 73 ? -5.706 -3.252 -4.065 1.00 91.88 73 TYR A C 1
ATOM 604 O O . TYR A 1 73 ? -4.856 -2.959 -3.226 1.00 91.88 73 TYR A O 1
ATOM 612 N N . ASP A 1 74 ? -6.773 -2.488 -4.305 1.00 92.50 74 ASP A N 1
ATOM 613 C CA . ASP A 1 74 ? -7.030 -1.218 -3.622 1.00 92.50 74 ASP A CA 1
ATOM 614 C C . ASP A 1 74 ? -7.247 -1.432 -2.108 1.00 92.50 74 ASP A C 1
ATOM 616 O O . ASP A 1 74 ? -6.691 -0.693 -1.292 1.00 92.50 74 ASP A O 1
ATOM 620 N N . GLU A 1 75 ? -7.967 -2.492 -1.716 1.00 89.62 75 GLU A N 1
ATOM 621 C CA . GLU A 1 75 ? -8.147 -2.905 -0.315 1.00 89.62 75 GLU A CA 1
ATOM 622 C C . GLU A 1 75 ? -6.800 -3.239 0.348 1.00 89.62 75 GLU A C 1
ATOM 624 O O . GLU A 1 75 ? -6.451 -2.648 1.375 1.00 89.62 75 GLU A O 1
ATOM 629 N N . ALA A 1 76 ? -5.998 -4.119 -0.261 1.00 88.00 76 ALA A N 1
ATOM 630 C CA . ALA A 1 76 ? -4.682 -4.496 0.259 1.00 88.00 76 ALA A CA 1
ATOM 631 C C . ALA A 1 76 ? -3.741 -3.286 0.366 1.00 88.00 76 ALA A C 1
ATOM 633 O O . ALA A 1 76 ? -3.046 -3.108 1.369 1.00 88.00 76 ALA A O 1
ATOM 634 N N . ARG A 1 77 ? -3.755 -2.409 -0.642 1.00 86.38 77 ARG A N 1
ATOM 635 C CA . ARG A 1 77 ? -2.955 -1.182 -0.666 1.00 86.38 77 ARG A CA 1
ATOM 636 C C . ARG A 1 77 ? -3.355 -0.215 0.447 1.00 86.38 77 ARG A C 1
ATOM 638 O O . ARG A 1 77 ? -2.482 0.386 1.070 1.00 86.38 77 ARG A O 1
ATOM 645 N N . SER A 1 78 ? -4.654 -0.063 0.703 1.00 85.44 78 SER A N 1
ATOM 646 C CA . SER A 1 78 ? -5.158 0.793 1.783 1.00 85.44 78 SER A CA 1
ATOM 647 C C . SER A 1 78 ? -4.740 0.279 3.163 1.00 85.44 78 SER A C 1
ATOM 649 O O . SER A 1 78 ? -4.286 1.066 3.993 1.00 85.44 78 SER A O 1
ATOM 651 N N . ALA A 1 79 ? -4.783 -1.040 3.374 1.00 81.25 79 ALA A N 1
ATOM 652 C CA . ALA A 1 79 ? -4.326 -1.670 4.607 1.00 81.25 79 ALA A CA 1
ATOM 653 C C . ALA A 1 79 ? -2.815 -1.483 4.816 1.00 81.25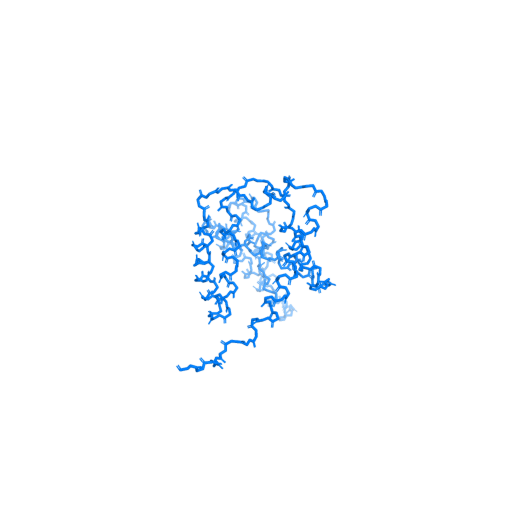 79 ALA A C 1
ATOM 655 O O . ALA A 1 79 ? -2.391 -1.125 5.912 1.00 81.25 79 ALA A O 1
ATOM 656 N N . HIS A 1 80 ? -2.012 -1.645 3.757 1.00 79.69 80 HIS A N 1
ATOM 657 C CA . HIS A 1 80 ? -0.568 -1.394 3.813 1.00 79.69 80 HIS A CA 1
ATOM 658 C C . HIS A 1 80 ? -0.221 0.071 4.088 1.00 79.69 80 HIS A C 1
ATOM 660 O O . HIS A 1 80 ? 0.754 0.355 4.780 1.00 79.69 80 HIS A O 1
ATOM 666 N N . ARG A 1 81 ? -1.005 1.012 3.554 1.00 77.25 81 ARG A N 1
ATOM 667 C CA . ARG A 1 81 ? -0.823 2.434 3.850 1.00 77.25 81 ARG A CA 1
ATOM 668 C C . ARG A 1 81 ? -1.155 2.739 5.311 1.00 77.25 81 ARG A C 1
ATOM 670 O O . ARG A 1 81 ? -0.371 3.413 5.965 1.00 77.25 81 ARG A O 1
ATOM 677 N N . ALA A 1 82 ? -2.256 2.193 5.824 1.00 74.38 82 ALA A N 1
ATOM 678 C CA . ALA A 1 82 ? -2.646 2.363 7.219 1.00 74.38 82 ALA A CA 1
ATOM 679 C C . ALA A 1 82 ? -1.601 1.777 8.182 1.00 74.38 82 ALA A C 1
ATOM 681 O O . ALA A 1 82 ? -1.236 2.433 9.153 1.00 74.38 82 ALA A O 1
ATOM 682 N N . SER A 1 83 ? -1.061 0.587 7.891 1.00 71.62 83 SER A N 1
ATOM 683 C CA . SER A 1 83 ? -0.005 -0.013 8.715 1.00 71.62 83 SER A CA 1
ATOM 684 C C . SER A 1 83 ?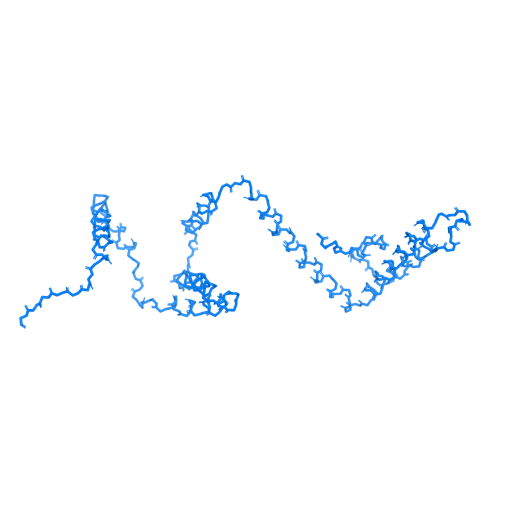 1.297 0.784 8.655 1.00 71.62 83 SER A C 1
ATOM 686 O O . SER A 1 83 ? 1.915 0.999 9.689 1.00 71.62 83 SER A O 1
ATOM 688 N N . ALA A 1 84 ? 1.695 1.273 7.474 1.00 68.19 84 ALA A N 1
ATOM 689 C CA . ALA A 1 84 ? 2.897 2.094 7.323 1.00 68.19 84 ALA A CA 1
ATOM 690 C C . ALA A 1 84 ? 2.772 3.454 8.031 1.00 68.19 84 ALA A C 1
ATOM 692 O O . ALA A 1 84 ? 3.744 3.942 8.597 1.00 68.19 84 ALA A O 1
ATOM 693 N N . GLU A 1 85 ? 1.582 4.062 8.036 1.00 64.44 85 GLU A N 1
ATOM 694 C CA . GLU A 1 85 ? 1.301 5.289 8.794 1.00 64.44 85 GLU A CA 1
ATOM 695 C C . GLU A 1 85 ? 1.364 5.032 10.311 1.00 64.44 85 GLU A C 1
ATOM 697 O O . GLU A 1 85 ? 1.896 5.855 11.054 1.00 64.44 85 GLU A O 1
ATOM 702 N N . GLN A 1 86 ? 0.898 3.866 10.768 1.00 60.75 86 GLN A N 1
ATOM 703 C CA . GLN A 1 86 ? 0.958 3.450 12.171 1.00 60.75 86 GLN A CA 1
ATOM 704 C C . GLN A 1 86 ? 2.395 3.135 12.618 1.00 60.75 86 GLN A C 1
ATOM 706 O O . GLN A 1 86 ? 2.816 3.580 13.683 1.00 60.75 86 GLN A O 1
ATOM 711 N N . GLU A 1 87 ? 3.171 2.441 11.784 1.00 60.03 87 GLU A N 1
ATOM 712 C CA . GLU A 1 87 ? 4.598 2.175 12.004 1.00 60.03 87 GLU A CA 1
ATOM 713 C C . GLU A 1 87 ? 5.420 3.468 11.992 1.00 60.03 87 GLU A C 1
ATOM 715 O O . GLU A 1 87 ? 6.225 3.667 12.893 1.00 60.03 87 GLU A O 1
ATOM 720 N N . ALA A 1 88 ? 5.170 4.395 11.062 1.00 59.16 88 ALA A N 1
ATOM 721 C CA . ALA A 1 88 ? 5.840 5.698 11.037 1.00 59.16 88 ALA A CA 1
ATOM 722 C C . ALA A 1 88 ? 5.476 6.565 12.256 1.00 59.16 88 ALA A C 1
ATOM 724 O O . ALA A 1 88 ? 6.314 7.312 12.765 1.00 59.16 88 ALA A O 1
ATOM 725 N N . PHE A 1 89 ? 4.240 6.456 12.755 1.00 56.66 89 PHE A N 1
ATOM 726 C CA . PHE A 1 89 ? 3.830 7.096 14.005 1.00 56.66 89 PHE A CA 1
ATOM 727 C C . PHE A 1 89 ? 4.566 6.492 15.211 1.00 56.66 89 PHE A C 1
ATOM 729 O O . PHE A 1 89 ? 4.958 7.234 16.110 1.00 56.66 89 PHE A O 1
ATOM 736 N N . MET A 1 90 ? 4.814 5.177 15.214 1.00 51.12 90 MET A N 1
ATOM 737 C CA . MET A 1 90 ? 5.589 4.491 16.255 1.00 51.12 90 MET A CA 1
ATOM 738 C C . MET A 1 90 ? 7.104 4.753 16.155 1.00 51.12 90 MET A C 1
ATOM 740 O O . MET A 1 90 ? 7.736 4.984 17.181 1.00 51.12 90 MET A O 1
ATOM 744 N N . GLU A 1 91 ? 7.674 4.810 14.948 1.00 47.34 91 GLU A N 1
ATOM 745 C CA . GLU A 1 91 ? 9.101 5.077 14.692 1.00 47.34 91 GLU A CA 1
ATOM 746 C C . GLU A 1 91 ? 9.491 6.508 15.102 1.00 47.34 91 GLU A C 1
ATOM 748 O O . GLU A 1 91 ? 10.529 6.722 15.729 1.00 47.34 91 GLU A O 1
ATOM 753 N N . ASN A 1 92 ? 8.627 7.501 14.850 1.00 46.28 92 ASN A N 1
ATOM 754 C CA . ASN A 1 92 ? 8.860 8.874 15.320 1.00 46.28 92 ASN A CA 1
ATOM 755 C C . ASN A 1 92 ? 8.790 9.008 16.855 1.00 46.28 92 ASN A C 1
ATOM 757 O O . ASN A 1 92 ? 9.369 9.940 17.412 1.00 46.28 92 ASN A O 1
ATOM 761 N N . HIS A 1 93 ? 8.116 8.081 17.544 1.00 48.06 93 HIS A N 1
ATOM 762 C CA . HIS A 1 93 ? 8.049 8.041 19.009 1.00 48.06 93 HIS A CA 1
ATOM 763 C C . HIS A 1 93 ? 9.200 7.243 19.650 1.00 48.06 93 HIS A C 1
ATOM 765 O O . HIS A 1 93 ? 9.376 7.315 20.866 1.00 48.06 93 HIS A O 1
ATOM 771 N N . GLU A 1 94 ? 10.047 6.559 18.869 1.00 46.50 94 GLU A N 1
ATOM 772 C CA . GLU A 1 94 ? 11.186 5.764 19.366 1.00 46.50 94 GLU A CA 1
ATOM 773 C C . GLU A 1 94 ? 12.421 6.617 19.751 1.00 46.50 94 GLU A C 1
ATOM 775 O O . GLU A 1 94 ? 13.465 6.092 20.136 1.00 46.50 94 GLU A O 1
ATOM 780 N N . ARG A 1 95 ? 12.328 7.956 19.702 1.00 48.00 95 ARG A N 1
ATOM 781 C CA . ARG A 1 95 ? 13.355 8.868 20.258 1.00 48.00 95 ARG A CA 1
ATOM 782 C C . ARG A 1 95 ? 12.990 9.503 21.597 1.00 48.00 95 ARG A C 1
ATOM 784 O O . ARG A 1 95 ? 13.822 10.211 22.165 1.00 48.00 95 ARG A O 1
ATOM 791 N N . THR A 1 96 ? 11.802 9.239 22.131 1.00 46.34 96 THR A N 1
ATOM 792 C CA . THR A 1 96 ? 11.366 9.781 23.424 1.00 46.34 96 THR A CA 1
ATOM 793 C C . THR A 1 96 ? 11.076 8.654 24.400 1.00 46.34 96 THR A C 1
ATOM 795 O O . THR A 1 96 ? 10.289 7.752 24.141 1.00 46.34 96 THR A O 1
ATOM 798 N N . ASN A 1 97 ? 11.814 8.707 25.506 1.00 52.22 97 ASN A N 1
ATOM 799 C CA . ASN A 1 97 ? 11.882 7.755 26.602 1.00 52.22 97 ASN A CA 1
ATOM 800 C C . ASN A 1 97 ? 10.533 7.096 26.940 1.00 52.22 97 ASN A C 1
ATOM 802 O O . ASN A 1 97 ? 9.517 7.769 27.074 1.00 52.22 97 ASN A O 1
ATOM 806 N N . ALA A 1 98 ? 10.551 5.789 27.223 1.00 45.78 98 ALA A N 1
ATOM 807 C CA . ALA A 1 98 ? 9.403 5.000 27.699 1.00 45.78 98 ALA A CA 1
ATOM 808 C C . ALA A 1 98 ? 8.653 5.614 28.909 1.00 45.78 98 ALA A C 1
ATOM 810 O O . ALA A 1 98 ? 7.510 5.255 29.189 1.00 45.78 98 ALA A O 1
ATOM 811 N N . HIS A 1 99 ? 9.287 6.560 29.607 1.00 43.28 99 HIS A N 1
ATOM 812 C CA . HIS A 1 99 ? 8.706 7.350 30.688 1.00 43.28 99 HIS A CA 1
ATOM 813 C C . HIS A 1 99 ? 7.624 8.342 30.212 1.00 43.28 99 HIS A C 1
ATOM 815 O O . HIS A 1 99 ? 6.651 8.560 30.934 1.00 43.28 99 HIS A O 1
ATOM 821 N N . ASP A 1 100 ? 7.748 8.879 28.994 1.00 55.84 100 ASP A N 1
ATOM 822 C CA . ASP A 1 100 ? 6.774 9.797 28.387 1.00 55.84 100 ASP A CA 1
ATOM 823 C C . ASP A 1 100 ? 5.584 9.035 27.790 1.00 55.84 100 ASP A C 1
ATOM 825 O O . ASP A 1 100 ? 4.451 9.497 27.865 1.00 55.84 100 ASP A O 1
ATOM 829 N N . VAL A 1 101 ? 5.809 7.820 27.277 1.00 58.09 101 VAL A N 1
ATOM 830 C CA . VAL A 1 101 ? 4.749 6.939 26.751 1.00 58.09 101 VAL A CA 1
ATOM 831 C C . VAL A 1 101 ? 3.821 6.461 27.871 1.00 58.09 101 VAL A C 1
ATOM 833 O O . VAL A 1 101 ? 2.599 6.473 27.719 1.00 58.09 101 VAL A O 1
ATOM 836 N N . PHE A 1 102 ? 4.385 6.085 29.026 1.00 49.97 102 PHE A N 1
ATOM 837 C CA . PHE A 1 102 ? 3.590 5.748 30.209 1.00 49.97 102 PHE A CA 1
ATOM 838 C C . PHE A 1 102 ? 2.827 6.971 30.734 1.00 49.97 102 PHE A C 1
ATOM 840 O O . PHE A 1 102 ? 1.656 6.854 31.089 1.00 49.97 102 PHE A O 1
ATOM 847 N N . GLY A 1 103 ? 3.468 8.145 30.734 1.00 53.06 103 GLY A N 1
ATOM 848 C CA . GLY A 1 103 ? 2.860 9.411 31.140 1.00 53.06 103 GLY A CA 1
ATOM 849 C C . GLY A 1 103 ? 1.707 9.845 30.237 1.00 53.06 103 GLY A C 1
ATOM 850 O O . GLY A 1 103 ? 0.643 10.149 30.754 1.00 53.06 103 GLY A O 1
ATOM 851 N N . GLY A 1 104 ? 1.879 9.804 28.914 1.00 57.34 104 GLY A N 1
ATOM 852 C CA . GLY A 1 104 ? 0.878 10.256 27.943 1.00 57.34 104 GLY A CA 1
ATOM 853 C C . GLY A 1 104 ? -0.362 9.365 27.890 1.00 57.34 104 GLY A C 1
ATOM 854 O O . GLY A 1 104 ? -1.477 9.869 27.885 1.00 57.34 104 GLY A O 1
ATOM 855 N N . VAL A 1 105 ? -0.196 8.040 27.958 1.00 62.06 105 VAL A N 1
ATOM 856 C CA . VAL A 1 105 ? -1.329 7.095 27.998 1.00 62.06 105 VAL A CA 1
ATOM 857 C C . VAL A 1 105 ? -2.059 7.166 29.344 1.00 62.06 105 VAL A C 1
ATOM 859 O O . VAL A 1 105 ? -3.282 7.057 29.401 1.00 62.06 105 VAL A O 1
ATOM 862 N N . PHE A 1 106 ? -1.324 7.361 30.442 1.00 49.69 106 PHE A N 1
ATOM 863 C CA . PHE A 1 106 ? -1.908 7.556 31.769 1.00 49.69 106 PHE A CA 1
ATOM 864 C C . PHE A 1 106 ? -2.606 8.918 31.897 1.00 49.69 106 PHE A C 1
ATOM 866 O O . PHE A 1 106 ? -3.673 8.993 32.497 1.00 49.69 106 PHE A O 1
ATOM 873 N N . GLU A 1 107 ? -2.056 9.976 31.301 1.00 55.81 107 GLU A N 1
ATOM 874 C CA . GLU A 1 107 ? -2.677 11.298 31.211 1.00 55.81 107 GLU A CA 1
ATOM 875 C C . GLU A 1 107 ? -3.919 11.260 30.316 1.00 55.81 107 GLU A C 1
ATOM 877 O O . GLU A 1 107 ? -4.928 11.853 30.670 1.00 55.81 107 GLU A O 1
ATOM 882 N N . GLU A 1 108 ? -3.904 10.497 29.222 1.00 52.19 108 GLU A N 1
ATOM 883 C CA . GLU A 1 108 ? -5.068 10.268 28.361 1.00 52.19 108 GLU A CA 1
ATOM 884 C C . GLU A 1 108 ? -6.150 9.422 29.056 1.00 52.19 108 GLU A C 1
ATOM 886 O O . GLU A 1 108 ? -7.339 9.687 28.902 1.00 52.19 108 GLU A O 1
ATOM 891 N N . LEU A 1 109 ? -5.761 8.485 29.928 1.00 53.94 109 LEU A N 1
ATOM 892 C CA . LEU A 1 109 ? -6.672 7.789 30.849 1.00 53.94 109 LEU A CA 1
ATOM 893 C C . LEU A 1 109 ? -7.191 8.688 31.988 1.00 53.94 109 LEU A C 1
ATOM 895 O O . LEU A 1 109 ? -8.256 8.411 32.546 1.00 53.94 109 LEU A O 1
ATOM 899 N N . LEU A 1 110 ? -6.452 9.741 32.350 1.00 50.72 110 LEU A N 1
ATOM 900 C CA . LEU A 1 110 ? -6.847 10.763 33.327 1.00 50.72 110 LEU A CA 1
ATOM 901 C C . LEU A 1 110 ? -7.575 11.953 32.687 1.00 50.72 110 LEU A C 1
ATOM 903 O O . LEU A 1 110 ? -8.217 12.728 33.404 1.00 50.72 110 LEU A O 1
ATOM 907 N N . ARG A 1 111 ? -7.528 12.090 31.357 1.00 49.44 111 ARG A N 1
ATOM 908 C CA . ARG A 1 111 ? -8.281 13.075 30.589 1.00 49.44 111 ARG A CA 1
ATOM 909 C C . ARG A 1 111 ? -9.723 12.604 30.522 1.00 49.44 111 ARG A C 1
ATOM 911 O O . ARG A 1 111 ? -10.162 11.911 29.612 1.00 49.44 111 ARG A O 1
ATOM 918 N N . ALA A 1 112 ? -10.454 12.968 31.563 1.00 50.28 112 ALA A N 1
ATOM 919 C CA . ALA A 1 112 ? -11.883 12.774 31.641 1.00 50.28 112 ALA A CA 1
ATOM 920 C C . ALA A 1 112 ? -12.581 13.589 30.541 1.00 50.28 112 ALA A C 1
ATOM 922 O O . ALA A 1 112 ? -12.811 14.783 30.703 1.00 50.28 112 ALA A O 1
ATOM 923 N N . GLU A 1 113 ? -12.973 12.922 29.460 1.00 40.81 113 GLU A N 1
ATOM 924 C CA . GLU A 1 113 ? -14.082 13.346 28.604 1.00 40.81 113 GLU A CA 1
ATOM 925 C C . GLU A 1 113 ? -15.220 12.310 28.780 1.00 40.81 113 GLU A C 1
ATOM 927 O O . GLU A 1 113 ? -15.252 11.259 28.144 1.00 40.81 113 GLU A O 1
ATOM 932 N N . VAL A 1 114 ? -16.038 12.544 29.820 1.00 48.50 114 VAL A N 1
ATOM 933 C CA . VAL A 1 114 ? -17.521 12.412 29.927 1.00 48.50 114 VAL A CA 1
ATOM 934 C C . VAL A 1 114 ? -18.192 11.638 28.749 1.00 48.50 114 VAL A C 1
ATOM 936 O O . VAL A 1 114 ? -17.982 12.008 27.606 1.00 48.50 114 VAL A O 1
ATOM 939 N N . ASP A 1 115 ? -19.043 10.592 28.835 1.00 45.31 115 ASP A N 1
ATOM 940 C CA . ASP A 1 115 ? -20.049 10.165 29.830 1.00 45.31 115 ASP A CA 1
ATOM 941 C C . ASP A 1 115 ? -20.593 8.723 29.546 1.00 45.31 115 ASP A C 1
ATOM 943 O O . ASP A 1 115 ? -21.677 8.558 28.989 1.00 45.31 115 ASP A O 1
ATOM 947 N N . HIS A 1 116 ? -19.895 7.624 29.881 1.00 47.56 116 HIS A N 1
ATOM 948 C CA . HIS A 1 116 ? -20.470 6.262 29.732 1.00 47.56 116 HIS A CA 1
ATOM 949 C C . HIS A 1 116 ? -20.156 5.341 30.931 1.00 47.56 116 HIS A C 1
ATOM 951 O O . HIS A 1 116 ? -19.172 4.591 30.908 1.00 47.56 116 HIS A O 1
ATOM 957 N N . PRO A 1 117 ? -21.005 5.321 31.981 1.00 51.88 117 PRO A N 1
ATOM 958 C CA . PRO A 1 117 ? -20.726 4.636 33.252 1.00 51.88 117 PRO A CA 1
ATOM 959 C C . PRO A 1 117 ? -20.668 3.096 33.182 1.00 51.88 117 PRO A C 1
ATOM 961 O O . PRO A 1 117 ? -20.463 2.441 34.202 1.00 51.88 117 PRO A O 1
ATOM 964 N N . THR A 1 118 ? -20.805 2.487 32.002 1.00 56.81 118 THR A N 1
ATOM 965 C CA . THR A 1 118 ? -20.830 1.025 31.825 1.00 56.81 118 THR A CA 1
ATOM 966 C C . THR A 1 118 ? -19.618 0.455 31.084 1.00 56.81 118 THR A C 1
ATOM 968 O O . THR A 1 118 ? -19.460 -0.769 31.057 1.00 56.81 118 THR A O 1
ATOM 971 N N . VAL A 1 119 ? -18.755 1.296 30.494 1.00 63.66 119 VAL A N 1
ATOM 972 C CA . VAL A 1 119 ? -17.741 0.840 29.518 1.00 63.66 119 VAL A CA 1
ATOM 973 C C . VAL A 1 119 ? -16.308 0.904 30.059 1.00 63.66 119 VAL A C 1
ATOM 975 O O . VAL A 1 119 ? -15.494 0.061 29.691 1.00 63.66 119 VAL A O 1
ATOM 978 N N . ILE A 1 120 ? -16.008 1.798 31.011 1.00 72.75 120 ILE A N 1
ATOM 979 C CA . ILE A 1 120 ? -14.652 1.962 31.582 1.00 72.75 120 ILE A CA 1
ATOM 980 C C . ILE A 1 120 ? -14.119 0.642 32.154 1.00 72.75 120 ILE A C 1
ATOM 982 O O . ILE A 1 120 ? -13.005 0.226 31.848 1.00 72.75 120 ILE A O 1
ATOM 986 N N . TRP A 1 121 ? -14.938 -0.071 32.930 1.00 70.94 121 TRP A N 1
ATOM 987 C CA . TRP A 1 121 ? -14.527 -1.344 33.529 1.00 70.94 121 TRP A CA 1
ATOM 988 C C . TRP A 1 121 ? -14.432 -2.477 32.506 1.00 70.94 121 TRP A C 1
ATOM 990 O O . TRP A 1 121 ? -13.617 -3.377 32.686 1.00 70.94 121 TRP A O 1
ATOM 1000 N N . GLN A 1 122 ? -15.180 -2.409 31.399 1.00 81.06 122 GLN A N 1
ATOM 1001 C CA . GLN A 1 122 ? -15.056 -3.359 30.288 1.00 81.06 122 GLN A CA 1
ATOM 1002 C C . GLN A 1 122 ? -13.756 -3.157 29.512 1.00 81.06 122 GLN A C 1
ATOM 1004 O O . GLN A 1 122 ? -13.108 -4.144 29.175 1.00 81.06 122 GLN A O 1
ATOM 1009 N N . ILE A 1 123 ? -13.383 -1.902 29.243 1.00 78.94 123 ILE A N 1
ATOM 1010 C CA . ILE A 1 123 ? -12.144 -1.546 28.539 1.00 78.94 123 ILE A CA 1
ATOM 1011 C C . ILE A 1 123 ? -10.941 -1.901 29.409 1.00 78.94 123 ILE A C 1
ATOM 1013 O O . ILE A 1 123 ? -10.040 -2.597 28.949 1.00 78.94 123 ILE A O 1
ATOM 1017 N N . LEU A 1 124 ? -10.968 -1.510 30.687 1.00 83.44 124 LEU A N 1
ATOM 1018 C CA . LEU A 1 124 ? -9.905 -1.837 31.633 1.00 83.44 124 LEU A CA 1
ATOM 1019 C C . LEU A 1 124 ? -9.765 -3.353 31.815 1.00 83.44 124 LEU A C 1
ATOM 1021 O O . LEU A 1 124 ? -8.658 -3.885 31.772 1.00 83.44 124 LEU A O 1
ATOM 1025 N N . GLY A 1 125 ? -10.889 -4.055 31.975 1.00 82.88 125 GLY A N 1
ATOM 1026 C CA . GLY A 1 125 ? -10.911 -5.509 32.074 1.00 82.88 125 GLY A CA 1
ATOM 1027 C C . GLY A 1 125 ? -10.354 -6.176 30.818 1.00 82.88 125 GLY A C 1
ATOM 1028 O O . GLY A 1 125 ? -9.523 -7.072 30.930 1.00 82.88 125 GLY A O 1
ATOM 1029 N N . ALA A 1 126 ? -10.751 -5.723 29.626 1.00 86.31 126 ALA A N 1
ATOM 1030 C CA . ALA A 1 126 ? -10.247 -6.251 28.360 1.00 86.31 126 ALA A CA 1
ATOM 1031 C C . ALA A 1 126 ? -8.739 -6.017 28.189 1.00 86.31 126 ALA A C 1
ATOM 1033 O O . ALA A 1 126 ? -8.022 -6.941 27.812 1.00 86.31 126 ALA A O 1
ATOM 1034 N N . GLY A 1 127 ? -8.250 -4.818 28.515 1.00 85.31 127 GLY A N 1
ATOM 1035 C CA . GLY A 1 127 ? -6.826 -4.492 28.455 1.00 85.31 127 GLY A CA 1
ATOM 1036 C C . GLY A 1 127 ? -5.998 -5.349 29.413 1.00 85.31 127 GLY A C 1
ATOM 1037 O O . GLY A 1 127 ? -5.062 -6.026 28.989 1.00 85.31 127 GLY A O 1
ATOM 1038 N N . ALA A 1 128 ? -6.387 -5.403 30.690 1.00 83.25 128 ALA A N 1
ATOM 1039 C CA . ALA A 1 128 ? -5.700 -6.218 31.694 1.00 83.25 128 ALA A CA 1
ATOM 1040 C C . ALA A 1 128 ? -5.732 -7.715 31.344 1.00 83.25 128 ALA A C 1
ATOM 1042 O O . ALA A 1 128 ? -4.726 -8.414 31.466 1.00 83.25 128 ALA A O 1
ATOM 1043 N N . GLY A 1 129 ? -6.876 -8.201 30.857 1.00 84.00 129 GLY A N 1
ATOM 1044 C CA . GLY A 1 129 ? -7.035 -9.578 30.412 1.00 84.00 129 GLY A CA 1
ATOM 1045 C C . GLY A 1 129 ? -6.145 -9.923 29.219 1.00 84.00 129 GLY A C 1
ATOM 1046 O O . GLY A 1 129 ? -5.541 -10.993 29.208 1.00 84.00 129 GLY A O 1
ATOM 1047 N N . ALA A 1 130 ? -6.012 -9.026 28.240 1.00 82.06 130 ALA A N 1
ATOM 1048 C CA . ALA A 1 130 ? -5.164 -9.256 27.073 1.00 82.06 130 ALA A CA 1
ATOM 1049 C C . ALA A 1 130 ? -3.679 -9.344 27.446 1.00 82.06 130 ALA A C 1
ATOM 1051 O O . ALA A 1 130 ? -2.976 -10.232 26.967 1.00 82.06 130 ALA A O 1
ATOM 1052 N N . VAL A 1 131 ? -3.216 -8.487 28.357 1.00 83.38 131 VAL A N 1
ATOM 1053 C CA . VAL A 1 131 ? -1.829 -8.515 28.846 1.00 83.38 131 VAL A CA 1
ATOM 1054 C C . VAL A 1 131 ? -1.540 -9.810 29.607 1.00 83.38 131 VAL A C 1
ATOM 1056 O O . VAL A 1 131 ? -0.573 -10.504 29.298 1.00 83.38 131 VAL A O 1
ATOM 1059 N N . LEU A 1 132 ? -2.399 -10.185 30.561 1.00 70.44 132 LEU A N 1
ATOM 1060 C CA . LEU A 1 132 ? -2.222 -11.421 31.334 1.00 70.44 132 LEU A CA 1
ATOM 1061 C C . LEU A 1 132 ? -2.308 -12.671 30.454 1.00 70.44 132 LEU A C 1
ATOM 1063 O O . LEU A 1 132 ? -1.538 -13.614 30.625 1.00 70.44 132 LEU A O 1
ATOM 1067 N N . GLY A 1 133 ? -3.216 -12.661 29.482 1.00 76.50 133 GLY A N 1
ATOM 1068 C CA . GLY A 1 133 ? -3.330 -13.716 28.492 1.00 76.50 133 GLY A CA 1
ATOM 1069 C C . GLY A 1 133 ? -2.072 -13.849 27.634 1.00 76.50 133 GLY A C 1
ATOM 1070 O O . GLY A 1 133 ? -1.591 -14.962 27.428 1.00 76.50 133 GLY A O 1
ATOM 1071 N N . PHE A 1 134 ? -1.497 -12.731 27.185 1.00 75.69 134 PHE A N 1
ATOM 1072 C CA . PHE A 1 134 ? -0.268 -12.731 26.392 1.00 75.69 134 PHE A CA 1
ATOM 1073 C C . PHE A 1 134 ? 0.910 -13.356 27.140 1.00 75.69 134 PHE A C 1
ATOM 1075 O O . PHE A 1 134 ? 1.638 -14.165 26.572 1.00 75.69 134 PHE A O 1
ATOM 1082 N N . ILE A 1 135 ? 1.048 -13.046 28.430 1.00 83.69 135 ILE A N 1
ATOM 1083 C CA . ILE A 1 135 ? 2.093 -13.620 29.288 1.00 83.69 135 ILE A CA 1
ATOM 1084 C C . ILE A 1 135 ? 1.959 -15.150 29.382 1.00 83.69 135 ILE A C 1
ATOM 1086 O O . ILE A 1 135 ? 2.967 -15.850 29.441 1.00 83.69 135 ILE A O 1
ATOM 1090 N N . LEU A 1 136 ? 0.730 -15.677 29.382 1.00 65.06 136 LEU A N 1
ATOM 1091 C CA . LEU A 1 136 ? 0.475 -17.110 29.551 1.00 65.06 136 LEU A CA 1
ATOM 1092 C C . LEU A 1 136 ? 0.579 -17.922 28.251 1.00 65.06 136 LEU A C 1
ATOM 1094 O O . LEU A 1 136 ? 0.992 -19.079 28.293 1.00 65.06 136 LEU A O 1
ATOM 1098 N N . ALA A 1 137 ? 0.148 -17.363 27.116 1.00 77.88 137 ALA A N 1
ATOM 1099 C CA . ALA A 1 137 ? 0.026 -18.114 25.861 1.00 77.88 137 ALA A CA 1
ATOM 1100 C C . ALA A 1 137 ? 0.224 -17.256 24.591 1.00 77.88 137 ALA A C 1
ATOM 1102 O O . ALA A 1 137 ? -0.373 -17.538 23.545 1.00 77.88 137 ALA A O 1
ATOM 1103 N N . ASN A 1 138 ? 1.059 -16.210 24.662 1.00 81.31 138 ASN A N 1
ATOM 1104 C CA . ASN A 1 138 ? 1.371 -15.287 23.564 1.00 81.31 138 ASN A CA 1
ATOM 1105 C C . ASN A 1 138 ? 0.093 -14.750 22.888 1.00 81.31 138 ASN A C 1
ATOM 1107 O O . ASN A 1 138 ? -0.897 -14.447 23.551 1.00 81.31 138 ASN A O 1
ATOM 1111 N N . PHE A 1 139 ? 0.073 -14.631 21.558 1.00 71.94 139 PHE A N 1
ATOM 1112 C CA . PHE A 1 139 ? -1.061 -14.060 20.830 1.00 71.94 139 PHE A CA 1
ATOM 1113 C C . PHE A 1 139 ? -2.390 -14.788 21.103 1.00 71.94 139 PHE A C 1
ATOM 1115 O O . PHE A 1 139 ? -3.415 -14.141 21.316 1.00 71.94 139 PHE A O 1
ATOM 1122 N N . GLY A 1 140 ? -2.375 -16.126 21.175 1.00 75.00 140 GLY A N 1
ATOM 1123 C CA . GLY A 1 140 ? -3.575 -16.916 21.477 1.00 75.00 140 GLY A CA 1
ATOM 1124 C C . GLY A 1 140 ? -4.115 -16.640 22.882 1.00 75.00 140 GLY A C 1
ATOM 1125 O O . GLY A 1 140 ? -5.322 -16.487 23.078 1.00 75.00 140 GLY A O 1
ATOM 1126 N N . GLY A 1 141 ? -3.209 -16.488 23.846 1.00 75.81 141 GLY A N 1
ATOM 1127 C CA . GLY A 1 141 ? -3.555 -16.088 25.199 1.00 75.81 141 GLY A CA 1
ATOM 1128 C C . GLY A 1 141 ? -4.093 -14.664 25.281 1.00 75.81 141 GLY A C 1
ATOM 1129 O O . GLY A 1 141 ? -5.076 -14.445 25.981 1.00 75.81 141 GLY A O 1
ATOM 1130 N N . ALA A 1 142 ? -3.527 -13.711 24.536 1.00 77.94 142 ALA A N 1
ATOM 1131 C CA . ALA A 1 142 ? -3.966 -12.313 24.547 1.00 77.94 142 ALA A CA 1
ATOM 1132 C C . ALA A 1 142 ? -5.425 -12.149 24.107 1.00 77.94 142 ALA A C 1
ATOM 1134 O O . ALA A 1 142 ? -6.202 -11.432 24.739 1.00 77.94 142 ALA A O 1
ATOM 1135 N N . VAL A 1 143 ? -5.825 -12.867 23.056 1.00 84.50 143 VAL A N 1
ATOM 1136 C CA . VAL A 1 143 ? -7.210 -12.848 22.571 1.00 84.50 143 VAL A CA 1
ATOM 1137 C C . VAL A 1 143 ? -8.149 -13.469 23.608 1.00 84.50 143 VAL A C 1
ATOM 1139 O O . VAL A 1 143 ? -9.143 -12.850 23.991 1.00 84.50 143 VAL A O 1
ATOM 1142 N N . ALA A 1 144 ? -7.818 -14.660 24.116 1.00 85.06 144 ALA A N 1
ATOM 1143 C CA . ALA A 1 144 ? -8.637 -15.346 25.116 1.00 85.06 144 ALA A CA 1
ATOM 1144 C C . ALA A 1 144 ? -8.759 -14.537 26.421 1.00 85.06 144 ALA A C 1
ATOM 1146 O O . ALA A 1 144 ? -9.850 -14.388 26.979 1.00 85.06 144 ALA A O 1
ATOM 1147 N N . GLY A 1 145 ? -7.646 -13.962 26.871 1.00 80.69 145 GLY A N 1
ATOM 1148 C CA . GLY A 1 145 ? -7.558 -13.144 28.069 1.00 80.69 145 GLY A CA 1
ATOM 1149 C C . GLY A 1 145 ? -8.316 -11.828 27.935 1.00 80.69 145 GLY A C 1
ATOM 1150 O O . GLY A 1 145 ? -9.059 -11.471 28.844 1.00 80.69 145 GLY A O 1
ATOM 1151 N N . GLY A 1 146 ? -8.220 -11.133 26.798 1.00 84.69 146 GLY A N 1
ATOM 1152 C CA . GLY A 1 146 ? -8.956 -9.884 26.574 1.00 84.69 146 GLY A CA 1
ATOM 1153 C C . GLY A 1 146 ? -10.469 -10.090 26.524 1.00 84.69 146 GLY A C 1
ATOM 1154 O O . GLY A 1 146 ? -11.238 -9.308 27.090 1.00 84.69 146 GLY A O 1
ATOM 1155 N N . VAL A 1 147 ? -10.907 -11.200 25.926 1.00 85.81 147 VAL A N 1
ATOM 1156 C CA . VAL A 1 147 ? -12.316 -11.601 25.925 1.00 85.81 147 VAL A CA 1
ATOM 1157 C C . VAL A 1 147 ? -12.787 -11.874 27.356 1.00 85.81 147 VAL A C 1
ATOM 1159 O O . VAL A 1 147 ? -13.750 -11.245 27.801 1.00 85.81 147 VAL A O 1
ATOM 1162 N N . ALA A 1 148 ? -12.090 -12.731 28.110 1.00 85.75 148 ALA A N 1
ATOM 1163 C CA . ALA A 1 148 ? -12.421 -13.035 29.507 1.00 85.75 148 ALA A CA 1
ATOM 1164 C C . ALA A 1 148 ? -12.407 -11.781 30.403 1.00 85.75 148 ALA A C 1
ATOM 1166 O O . ALA A 1 148 ? -13.328 -11.555 31.192 1.00 85.75 148 ALA A O 1
ATOM 1167 N N . GLY A 1 149 ? -11.415 -10.915 30.216 1.00 81.00 149 GLY A N 1
ATOM 1168 C CA . GLY A 1 149 ? -11.271 -9.646 30.913 1.00 81.00 149 GLY A CA 1
ATOM 1169 C C . GLY A 1 149 ? -12.433 -8.685 30.659 1.00 81.00 149 GLY A C 1
ATOM 1170 O O . GLY A 1 149 ? -12.933 -8.061 31.595 1.00 81.00 149 GLY A O 1
ATOM 1171 N N . ARG A 1 150 ? -12.962 -8.633 29.430 1.00 83.69 150 ARG A N 1
ATOM 1172 C CA . ARG A 1 150 ? -14.176 -7.865 29.103 1.00 83.69 150 ARG A CA 1
ATOM 1173 C C . ARG A 1 150 ? -15.419 -8.405 29.816 1.00 83.69 150 ARG A C 1
ATOM 1175 O O . ARG A 1 150 ? -16.272 -7.619 30.233 1.00 83.69 150 ARG A O 1
ATOM 1182 N N . TYR A 1 151 ? -15.553 -9.731 29.934 1.00 79.38 151 TYR A N 1
ATOM 1183 C CA . TYR A 1 151 ? -16.658 -10.356 30.674 1.00 79.38 151 TYR A CA 1
ATOM 1184 C C . TYR A 1 151 ? -16.586 -10.033 32.169 1.00 79.38 151 TYR A C 1
ATOM 1186 O O . TYR A 1 151 ? -17.608 -9.669 32.748 1.00 79.38 151 TYR A O 1
ATOM 1194 N N . LEU A 1 152 ? -15.393 -10.085 32.763 1.00 76.56 152 LEU A N 1
ATOM 1195 C CA . LEU A 1 152 ? -15.166 -9.771 34.178 1.00 76.56 152 LEU A CA 1
ATOM 1196 C C . LEU A 1 152 ? -15.318 -8.278 34.486 1.00 76.56 152 LEU A C 1
ATOM 1198 O O . LEU A 1 152 ? -15.929 -7.915 35.489 1.00 76.56 152 LEU A O 1
ATOM 1202 N N . GLY A 1 153 ? -14.874 -7.408 33.579 1.00 67.62 153 GLY A N 1
ATOM 1203 C CA . GLY A 1 153 ? -15.081 -5.961 33.660 1.00 67.62 153 GLY A CA 1
ATOM 1204 C C . GLY A 1 153 ? -16.555 -5.539 33.682 1.00 67.62 153 GLY A C 1
ATOM 1205 O O . GLY A 1 153 ? -16.885 -4.436 34.111 1.00 67.62 153 GLY A O 1
ATOM 1206 N N . ARG A 1 154 ? -17.457 -6.433 33.257 1.00 74.12 154 ARG A N 1
ATOM 1207 C CA . ARG A 1 154 ? -18.911 -6.243 33.307 1.00 74.12 154 ARG A CA 1
ATOM 1208 C C . ARG A 1 154 ? -19.524 -6.540 34.683 1.00 74.12 154 ARG A C 1
ATOM 1210 O O . ARG A 1 154 ? -20.645 -6.108 34.934 1.00 74.12 154 ARG A O 1
ATOM 1217 N N . VAL A 1 155 ? -18.832 -7.255 35.576 1.00 62.47 155 VAL A N 1
ATOM 1218 C CA . VAL A 1 155 ? -19.383 -7.762 36.854 1.00 62.47 155 VAL A CA 1
ATOM 1219 C C . VAL A 1 155 ? -19.147 -6.773 38.005 1.00 62.47 155 VAL A C 1
ATOM 1221 O O . VAL A 1 155 ? -18.687 -7.153 39.076 1.00 62.47 155 VAL A O 1
ATOM 1224 N N . ARG A 1 156 ? -19.452 -5.480 37.816 1.00 60.38 156 ARG A N 1
ATOM 1225 C CA . ARG A 1 156 ? -19.243 -4.472 38.871 1.00 60.38 156 ARG A CA 1
ATOM 1226 C C . ARG A 1 156 ? -20.517 -3.719 39.255 1.00 60.38 156 ARG A C 1
ATOM 1228 O O . ARG A 1 156 ? -20.966 -2.826 38.551 1.00 60.38 156 ARG A O 1
ATOM 1235 N N . ASP A 1 157 ? -21.069 -4.161 40.383 1.00 50.56 157 ASP A N 1
ATOM 1236 C CA . ASP A 1 157 ? -22.078 -3.595 41.285 1.00 50.56 157 ASP A CA 1
ATOM 1237 C C . ASP A 1 157 ? -23.162 -2.639 40.752 1.00 50.56 157 ASP A C 1
ATOM 1239 O O . ASP A 1 157 ? -22.958 -1.471 40.434 1.00 50.56 157 ASP A O 1
ATOM 1243 N N . ARG A 1 158 ? -24.399 -3.133 40.875 1.00 49.12 158 ARG A N 1
ATOM 1244 C CA . ARG A 1 158 ? -25.708 -2.515 40.591 1.00 49.12 158 ARG A CA 1
ATOM 1245 C C . ARG A 1 158 ? -26.054 -1.231 41.373 1.00 49.12 158 ARG A C 1
ATOM 1247 O O . ARG A 1 158 ? -27.189 -0.777 41.272 1.00 49.12 158 ARG A O 1
ATOM 1254 N N . LYS A 1 159 ? -25.151 -0.656 42.179 1.00 52.53 159 LYS A N 1
ATOM 1255 C CA . LYS A 1 159 ? -25.486 0.441 43.118 1.00 52.53 159 LYS A CA 1
ATOM 1256 C C . LYS A 1 159 ? -25.046 1.849 42.702 1.00 52.53 159 LYS A C 1
ATOM 1258 O O . LYS A 1 159 ? -25.370 2.784 43.418 1.00 52.53 159 LYS A O 1
ATOM 1263 N N . GLY A 1 160 ? -24.379 2.025 41.559 1.00 53.34 160 GLY A N 1
ATOM 1264 C CA . GLY A 1 160 ? -24.348 3.298 40.813 1.00 53.34 160 GLY A CA 1
ATOM 1265 C C . GLY A 1 160 ? -23.753 4.551 41.483 1.00 53.34 160 GLY A C 1
ATOM 1266 O O . GLY A 1 160 ? -23.724 5.592 40.839 1.00 53.34 160 GLY A O 1
ATOM 1267 N N . VAL A 1 161 ? -23.259 4.499 42.723 1.00 55.88 161 VAL A N 1
ATOM 1268 C CA . VAL A 1 161 ? -22.618 5.648 43.383 1.00 55.88 161 VAL A CA 1
ATOM 1269 C C . VAL A 1 161 ? -21.108 5.449 43.357 1.00 55.88 161 VAL A C 1
ATOM 1271 O O . VAL A 1 161 ? -20.582 4.519 43.970 1.00 55.88 161 VAL A O 1
ATOM 1274 N N . SER A 1 162 ? -20.401 6.301 42.613 1.00 52.03 162 SER A N 1
ATOM 1275 C CA . SER A 1 162 ? -18.943 6.245 42.547 1.00 52.03 162 SER A CA 1
ATOM 1276 C C . SER A 1 162 ? -18.346 6.748 43.862 1.00 52.03 162 SER A C 1
ATOM 1278 O O . SER A 1 162 ? -18.805 7.731 44.442 1.00 52.03 162 SER A O 1
ATOM 1280 N N . VAL A 1 163 ? -17.283 6.097 44.334 1.00 51.00 163 VAL A N 1
ATOM 1281 C CA . VAL A 1 163 ? -16.521 6.539 45.518 1.00 51.00 163 VAL A CA 1
ATOM 1282 C C . VAL A 1 163 ? -16.060 7.996 45.368 1.00 51.00 163 VAL A C 1
ATOM 1284 O O . VAL A 1 163 ? -16.007 8.734 46.345 1.00 51.00 163 VAL A O 1
ATOM 1287 N N . TYR A 1 164 ? -15.826 8.432 44.128 1.00 55.59 164 TYR A N 1
ATOM 1288 C CA . TYR A 1 164 ? -15.522 9.815 43.776 1.00 55.59 164 TYR A CA 1
ATOM 1289 C C . TYR A 1 164 ? -16.645 10.787 44.169 1.00 55.59 164 TYR A C 1
ATOM 1291 O O . TYR A 1 164 ? -16.385 11.760 44.866 1.00 55.59 164 TYR A O 1
ATOM 1299 N N . THR A 1 165 ? -17.907 10.478 43.848 1.00 59.75 165 THR A N 1
ATOM 1300 C CA . THR A 1 165 ? -19.045 11.328 44.257 1.00 59.75 165 THR A CA 1
ATOM 1301 C C . THR A 1 165 ? -19.233 11.395 45.776 1.00 59.75 165 THR A C 1
ATOM 1303 O O . THR A 1 165 ? -19.676 12.415 46.301 1.00 59.75 165 THR A O 1
ATOM 1306 N N . ALA A 1 166 ? -18.877 10.336 46.511 1.00 63.84 166 ALA A N 1
ATOM 1307 C CA . ALA A 1 166 ? -18.866 10.365 47.975 1.00 63.84 166 ALA A CA 1
ATOM 1308 C C . ALA A 1 166 ? -17.703 11.214 48.525 1.00 63.84 166 ALA A C 1
ATOM 1310 O O . ALA A 1 166 ? -17.851 11.874 49.552 1.00 63.84 166 ALA A O 1
ATOM 1311 N N . PHE A 1 167 ? -16.571 11.230 47.821 1.00 61.41 167 PHE A N 1
ATOM 1312 C CA . PHE A 1 167 ? -15.373 11.991 48.169 1.00 61.41 167 PHE A CA 1
ATOM 1313 C C . PHE A 1 167 ? -15.512 13.497 47.886 1.00 61.41 167 PHE A C 1
ATOM 1315 O O . PHE A 1 167 ? -15.041 14.319 48.674 1.00 61.41 167 PHE A O 1
ATOM 1322 N N . GLU A 1 168 ? -16.211 13.883 46.815 1.00 62.16 168 GLU A N 1
ATOM 1323 C CA . GLU A 1 168 ? -16.472 15.291 46.474 1.00 62.16 168 GLU A CA 1
ATOM 1324 C C . GLU A 1 168 ? -17.358 16.014 47.494 1.00 62.16 168 GLU A C 1
ATOM 1326 O O . GLU A 1 168 ? -17.239 17.226 47.673 1.00 62.16 168 GLU A O 1
ATOM 1331 N N . ARG A 1 169 ? -18.198 15.273 48.226 1.00 67.75 169 ARG A N 1
ATOM 1332 C CA . ARG A 1 169 ? -19.065 15.821 49.283 1.00 67.75 169 ARG A CA 1
ATOM 1333 C C . ARG A 1 169 ? -18.310 16.218 50.557 1.00 67.75 169 ARG A C 1
ATOM 1335 O O . ARG A 1 169 ? -18.919 16.754 51.477 1.00 67.75 169 ARG A O 1
ATOM 1342 N N . LEU A 1 170 ? -17.003 15.963 50.627 1.00 70.31 170 LEU A N 1
ATOM 1343 C CA . LEU A 1 170 ? -16.174 16.242 51.796 1.00 70.31 170 LEU A CA 1
ATOM 1344 C C . LEU A 1 170 ? -15.432 17.578 51.662 1.00 70.31 170 LEU A C 1
ATOM 1346 O O . LEU A 1 170 ? -15.012 17.980 50.571 1.00 70.31 170 LEU A O 1
ATOM 1350 N N . THR A 1 171 ? -15.231 18.263 52.787 1.00 69.06 171 THR A N 1
ATOM 1351 C CA . THR A 1 171 ? -14.463 19.520 52.843 1.00 69.06 171 THR A CA 1
ATOM 1352 C C . THR A 1 171 ? -12.969 19.273 52.576 1.00 69.06 171 THR A C 1
ATOM 1354 O O . THR A 1 171 ? -12.462 18.162 52.745 1.00 69.06 171 THR A O 1
ATOM 1357 N N . GLY A 1 172 ? -12.233 20.297 52.125 1.00 64.31 172 GLY A N 1
ATOM 1358 C CA . GLY A 1 172 ? -10.834 20.145 51.687 1.00 64.31 172 GLY A CA 1
ATOM 1359 C C . GLY A 1 172 ? -9.870 19.594 52.753 1.00 64.31 172 GLY A C 1
ATOM 1360 O O . GLY A 1 172 ? -8.872 18.960 52.412 1.00 64.31 172 GLY A O 1
ATOM 1361 N N . SER A 1 173 ? -10.168 19.772 54.045 1.00 68.44 173 SER A N 1
ATOM 1362 C CA . SER A 1 173 ? -9.420 19.148 55.146 1.00 68.44 173 SER A CA 1
ATOM 1363 C C . SER A 1 173 ? -9.699 17.644 55.255 1.00 68.44 173 SER A C 1
ATOM 1365 O O . SER A 1 173 ? -8.751 16.863 55.310 1.00 68.44 173 SER A O 1
ATOM 1367 N N . GLN A 1 174 ? -10.967 17.232 55.173 1.00 63.88 174 GLN A N 1
ATOM 1368 C CA . GLN A 1 174 ? -11.400 15.830 55.268 1.00 63.88 174 GLN A CA 1
ATOM 1369 C C . GLN A 1 174 ? -10.882 14.973 54.106 1.00 63.88 174 GLN A C 1
ATOM 1371 O O . GLN A 1 174 ? -10.514 13.816 54.294 1.00 63.88 174 GLN A O 1
ATOM 1376 N N . ARG A 1 175 ? -10.782 15.549 52.901 1.00 66.19 175 ARG A N 1
ATOM 1377 C CA . ARG A 1 175 ? -10.211 14.854 51.734 1.00 66.19 175 ARG A CA 1
ATOM 1378 C C . ARG A 1 175 ? -8.758 14.441 51.954 1.00 66.19 175 ARG A C 1
ATOM 1380 O O . ARG A 1 175 ? -8.392 13.312 51.646 1.00 66.19 175 ARG A O 1
ATOM 1387 N N . ARG A 1 176 ? -7.932 15.335 52.507 1.00 63.75 176 ARG A N 1
ATOM 1388 C CA . ARG A 1 176 ? -6.507 15.060 52.766 1.00 63.75 176 ARG A CA 1
ATOM 1389 C C . ARG A 1 176 ? -6.320 14.022 53.863 1.00 63.75 176 ARG A C 1
ATOM 1391 O O . ARG A 1 176 ? -5.435 13.180 53.750 1.00 63.75 176 ARG A O 1
ATOM 1398 N N . GLU A 1 177 ? -7.174 14.051 54.879 1.00 75.50 177 GLU A N 1
ATOM 1399 C CA . GLU A 1 177 ? -7.152 13.076 55.967 1.00 75.50 177 GLU A CA 1
ATOM 1400 C C . GLU A 1 177 ? -7.519 11.676 55.468 1.00 75.50 177 GLU A C 1
ATOM 1402 O O . GLU A 1 177 ? -6.791 10.725 55.735 1.00 75.50 177 GLU A O 1
ATOM 1407 N N . ILE A 1 178 ? -8.565 11.554 54.643 1.00 74.12 178 ILE A N 1
ATOM 1408 C CA . ILE A 1 178 ? -8.945 10.271 54.036 1.00 74.12 178 ILE A CA 1
ATOM 1409 C C . ILE A 1 178 ? -7.866 9.764 53.081 1.00 74.12 178 ILE A C 1
ATOM 1411 O O . ILE A 1 178 ? -7.536 8.583 53.121 1.00 74.12 178 ILE A O 1
ATOM 1415 N N . LEU A 1 179 ? -7.285 10.631 52.249 1.00 70.75 179 LEU A N 1
ATOM 1416 C CA . LEU A 1 179 ? -6.194 10.231 51.357 1.00 70.75 179 LEU A CA 1
ATOM 1417 C C . LEU A 1 179 ? -4.969 9.755 52.144 1.00 70.75 179 LEU A C 1
ATOM 1419 O O . LEU A 1 179 ? -4.395 8.723 51.810 1.00 70.75 179 LEU A O 1
ATOM 1423 N N . THR A 1 180 ? -4.616 10.451 53.225 1.00 76.94 180 THR A N 1
ATOM 1424 C CA . THR A 1 180 ? -3.509 10.057 54.110 1.00 76.94 180 THR A CA 1
ATOM 1425 C C . THR A 1 180 ? -3.810 8.745 54.829 1.00 76.94 180 THR A C 1
ATOM 1427 O O . THR A 1 180 ? -2.954 7.864 54.893 1.00 76.94 180 THR A O 1
ATOM 1430 N N . ALA A 1 181 ? -5.035 8.567 55.325 1.00 72.44 181 ALA A N 1
ATOM 1431 C CA . ALA A 1 181 ? -5.467 7.343 55.989 1.00 72.44 181 ALA A CA 1
ATOM 1432 C C . ALA A 1 181 ? -5.496 6.144 55.028 1.00 72.44 181 ALA A C 1
ATOM 1434 O O . ALA A 1 181 ? -5.056 5.054 55.392 1.00 72.44 181 ALA A O 1
ATOM 1435 N N . LEU A 1 182 ? -5.954 6.341 53.788 1.00 70.31 182 LEU A N 1
ATOM 1436 C CA . LEU A 1 182 ? -5.954 5.311 52.750 1.00 70.31 182 LEU A CA 1
ATOM 1437 C C . LEU A 1 182 ? -4.537 4.954 52.310 1.00 70.31 182 LEU A C 1
ATOM 1439 O O . LEU A 1 182 ? -4.228 3.771 52.222 1.00 70.31 182 LEU A O 1
ATOM 1443 N N . LEU A 1 183 ? -3.667 5.945 52.101 1.00 69.25 183 LEU A N 1
ATOM 1444 C CA . LEU A 1 183 ? -2.251 5.716 51.801 1.00 69.25 183 LEU A CA 1
ATOM 1445 C C . LEU A 1 183 ? -1.566 4.947 52.925 1.00 69.25 183 LEU A C 1
ATOM 1447 O O . LEU A 1 183 ? -0.888 3.958 52.670 1.00 69.25 183 LEU A O 1
ATOM 1451 N N . THR A 1 184 ? -1.797 5.347 54.173 1.00 73.69 184 THR A N 1
ATOM 1452 C CA . THR A 1 184 ? -1.209 4.685 55.342 1.00 73.69 184 THR A CA 1
ATOM 1453 C C . THR A 1 184 ? -1.699 3.247 55.444 1.00 73.69 184 THR A C 1
ATOM 1455 O O . THR A 1 184 ? -0.894 2.337 55.630 1.00 73.69 184 THR A O 1
ATOM 1458 N N . ARG A 1 185 ? -3.005 3.016 55.260 1.00 68.38 185 ARG A N 1
ATOM 1459 C CA . ARG A 1 185 ? -3.605 1.677 55.285 1.00 68.38 185 ARG A CA 1
ATOM 1460 C C . ARG A 1 185 ? -3.144 0.814 54.114 1.00 68.38 185 ARG A C 1
ATOM 1462 O O . ARG A 1 185 ? -2.943 -0.377 54.293 1.00 68.38 185 ARG A O 1
ATOM 1469 N N . PHE A 1 186 ? -2.938 1.396 52.940 1.00 70.06 186 PHE A N 1
ATOM 1470 C CA . PHE A 1 186 ? -2.427 0.692 51.769 1.00 70.06 186 PHE A CA 1
ATOM 1471 C C . PHE A 1 186 ? -0.954 0.310 51.938 1.00 70.06 186 PHE A C 1
ATOM 1473 O O . PHE A 1 186 ? -0.603 -0.848 51.744 1.00 70.06 186 PHE A O 1
ATOM 1480 N N . VAL A 1 187 ? -0.107 1.238 52.388 1.00 68.50 187 VAL A N 1
ATOM 1481 C CA . VAL A 1 187 ? 1.316 0.984 52.667 1.00 68.50 187 VAL A CA 1
ATOM 1482 C C . VAL A 1 187 ? 1.482 -0.041 53.786 1.00 68.50 187 VAL A C 1
ATOM 1484 O O . VAL A 1 187 ? 2.278 -0.968 53.656 1.00 68.50 187 VAL A O 1
ATOM 1487 N N . THR A 1 188 ? 0.696 0.060 54.859 1.00 68.88 188 THR A N 1
ATOM 1488 C CA . THR A 1 188 ? 0.702 -0.964 55.915 1.00 68.88 188 THR A CA 1
ATOM 1489 C C . THR A 1 188 ? 0.185 -2.303 55.402 1.00 68.88 188 THR A C 1
ATOM 1491 O O . THR A 1 188 ? 0.769 -3.328 55.734 1.00 68.88 188 THR A O 1
ATOM 1494 N N . HIS A 1 189 ? -0.836 -2.337 54.542 1.00 59.91 189 HIS A N 1
ATOM 1495 C CA . HIS A 1 189 ? -1.343 -3.597 53.999 1.00 59.91 189 HIS A CA 1
ATOM 1496 C C . HIS A 1 189 ? -0.375 -4.250 53.000 1.00 59.91 189 HIS A C 1
ATOM 1498 O O . HIS A 1 189 ? -0.211 -5.465 53.039 1.00 59.91 189 HIS A O 1
ATOM 1504 N N . LEU A 1 190 ? 0.339 -3.461 52.191 1.00 56.34 190 LEU A N 1
ATOM 1505 C CA . LEU A 1 190 ? 1.436 -3.934 51.340 1.00 56.34 190 LEU A CA 1
ATOM 1506 C C . LEU A 1 190 ? 2.624 -4.440 52.165 1.00 56.34 190 LEU A C 1
ATOM 1508 O O . LEU A 1 190 ? 3.204 -5.469 51.834 1.00 56.34 190 LEU A O 1
ATOM 1512 N N . SER A 1 191 ? 2.937 -3.767 53.272 1.00 52.69 191 SER A N 1
ATOM 1513 C CA . SER A 1 191 ? 3.971 -4.207 54.216 1.00 52.69 191 SER A CA 1
ATOM 1514 C C . SER A 1 191 ? 3.576 -5.498 54.955 1.00 52.69 191 SER A C 1
ATOM 1516 O O . SER A 1 191 ? 4.422 -6.331 55.264 1.00 52.69 191 SER A O 1
ATOM 1518 N N . THR A 1 192 ? 2.275 -5.723 55.173 1.00 53.69 192 THR A N 1
ATOM 1519 C CA . THR A 1 192 ? 1.751 -6.910 55.881 1.00 53.69 192 THR A CA 1
ATOM 1520 C C . THR A 1 192 ? 1.404 -8.075 54.931 1.00 53.69 192 THR A C 1
ATOM 1522 O O . THR A 1 192 ? 1.196 -9.198 55.378 1.00 53.69 192 THR A O 1
ATOM 1525 N N . GLY A 1 193 ? 1.371 -7.852 53.611 1.00 48.34 193 GLY A N 1
ATOM 1526 C CA . GLY A 1 193 ? 1.045 -8.867 52.596 1.00 48.34 193 GLY A CA 1
ATOM 1527 C C . GLY A 1 193 ? 2.184 -9.833 52.239 1.00 48.34 193 GLY A C 1
ATOM 1528 O O . GLY A 1 193 ? 1.984 -10.732 51.427 1.00 48.34 193 GLY A O 1
ATOM 1529 N N . GLY A 1 194 ? 3.366 -9.665 52.843 1.00 43.59 194 GLY A N 1
ATOM 1530 C CA . GLY A 1 194 ? 4.563 -10.487 52.628 1.00 43.59 194 GLY A CA 1
ATOM 1531 C C . GLY A 1 194 ? 4.817 -11.581 53.673 1.00 43.59 194 GLY A C 1
ATOM 1532 O O . GLY A 1 194 ? 5.933 -12.087 53.744 1.00 43.59 194 GLY A O 1
ATOM 1533 N N . GLY A 1 195 ? 3.835 -11.958 54.499 1.00 45.69 195 GLY A N 1
ATOM 1534 C CA . GLY A 1 195 ? 4.039 -13.019 55.487 1.00 45.69 195 GLY A CA 1
ATOM 1535 C C . GLY A 1 195 ? 2.783 -13.414 56.252 1.00 45.69 195 GLY A C 1
ATOM 1536 O O . GLY A 1 195 ? 2.537 -12.914 57.343 1.00 45.69 195 GLY A O 1
ATOM 1537 N N . ALA A 1 196 ? 2.017 -14.362 55.714 1.00 44.19 196 ALA A N 1
ATOM 1538 C CA . ALA A 1 196 ? 1.043 -15.115 56.501 1.00 44.19 196 ALA A CA 1
ATOM 1539 C C . ALA A 1 196 ? 0.944 -16.562 55.994 1.00 44.19 196 ALA A C 1
ATOM 1541 O O . ALA A 1 196 ? -0.017 -16.953 55.339 1.00 44.19 196 ALA A O 1
ATOM 1542 N N . SER A 1 197 ? 1.957 -17.367 56.328 1.00 39.91 197 SER A N 1
ATOM 1543 C CA . SER A 1 197 ? 1.766 -18.794 56.579 1.00 39.91 197 SER A CA 1
ATOM 1544 C C . SER A 1 197 ? 2.318 -19.129 57.963 1.00 39.91 197 SER A C 1
ATOM 1546 O O . SER A 1 197 ? 3.488 -18.898 58.247 1.00 39.91 197 SER A O 1
ATOM 1548 N N . SER A 1 198 ? 1.437 -19.717 58.773 1.00 39.66 198 SER A N 1
ATOM 1549 C CA . SER A 1 198 ? 1.710 -20.600 59.909 1.00 39.66 198 SER A CA 1
ATOM 1550 C C . SER A 1 198 ? 2.269 -20.013 61.214 1.00 39.66 198 SER A C 1
ATOM 1552 O O . SER A 1 198 ? 3.471 -19.841 61.380 1.00 39.66 198 SER A O 1
ATOM 1554 N N . SER A 1 199 ? 1.386 -19.890 62.214 1.00 38.19 199 SER A N 1
ATOM 1555 C CA . SER A 1 199 ? 1.387 -20.707 63.450 1.00 38.19 199 SER A CA 1
ATOM 1556 C C . SER A 1 199 ? 0.880 -19.919 64.657 1.00 38.19 199 SER A C 1
ATOM 1558 O O . SER A 1 199 ? 1.579 -19.053 65.171 1.00 38.19 199 SER A O 1
ATOM 1560 N N . MET A 1 200 ? -0.253 -20.339 65.221 1.00 39.34 200 MET A N 1
ATOM 1561 C CA . MET A 1 200 ? -0.396 -20.349 66.675 1.00 39.34 200 MET A CA 1
ATOM 1562 C C . MET A 1 200 ? -1.283 -21.527 67.081 1.00 39.34 200 MET A C 1
ATOM 1564 O O . MET A 1 200 ? -2.452 -21.609 66.718 1.00 39.34 200 MET A O 1
ATOM 1568 N N . LYS A 1 201 ? -0.637 -22.478 67.758 1.00 39.72 201 LYS A N 1
ATOM 1569 C CA . LYS A 1 201 ? -1.227 -23.628 68.440 1.00 39.72 201 LYS A CA 1
ATOM 1570 C C . LYS A 1 201 ? -2.125 -23.140 69.579 1.00 39.72 201 LYS A C 1
ATOM 1572 O O . LYS A 1 201 ? -1.732 -22.208 70.277 1.00 39.72 201 LYS A O 1
ATOM 1577 N N . PHE A 1 202 ? -3.219 -23.852 69.816 1.00 35.31 202 PHE A N 1
ATOM 1578 C CA . PHE A 1 202 ? -3.443 -24.547 71.083 1.00 35.31 202 PHE A CA 1
ATOM 1579 C C . PHE A 1 202 ? -4.063 -25.907 70.779 1.00 35.31 202 PHE A C 1
ATOM 1581 O O . PHE A 1 202 ? -4.905 -25.960 69.855 1.00 35.31 202 PHE A O 1
#

Sequence (202 aa):
MSNFPNYYLILEIPESATTEDIREAYKKQALLTHPDRLPENATSQQRRAATERFQLVADAYHVLVDRTRRRQYDEARSAHRASAEQEAFMENHERTNAHDVFGGVFEELLRAEVDHPTVIWQILGAGAGAVLGFILANFGGAVAGGVAGRYLGRVRDRKGVSVYTAFERLTGSQRREILTALLTRFVTHLSTGGGASSSMKF